Protein AF-A0A1X2IIE6-F1 (afdb_monomer_lite)

Radius of gyration: 23.6 Å; chains: 1; bounding box: 50×61×66 Å

InterPro domains:
  IPR003864 CSC1/OSCA1-like, 7TM region [PF02714] (51-325)
  IPR045122 Calcium permeable stress-gated cation channel 1-like [PTHR13018] (1-346)

Organism: NCBI:txid90262

Sequence (347 aa):
RSAHSAQICAQAVTCWKPGVFDTTLAPEPRDIMWSTLLRLGRKDKLVGQFRQWIVFCAVWCLTIFWLFPISFILGLTSIQSLSQHFGFLSYFLNTSLIVRSFIQNILPTLLVTLFMSLLPWILLEISKQQDFISYSELEDCVLGRYYHFAIFNVLIVFLLGTSFLSSMLDVLYEPAKIIQLLANSLPQGANFFLNYILFNSATHGMELIQLGSQLFGHLIFTLPIFSKTPRMLARYTAPWSFPYYYYYPNHILILVITVTYSVIQPLILIFALFYFSVALVVYRHQYAFCYIRKFESGGSRHYRRMARYTSDGLLIFQLTMVGLLYLKGVLSAATAILPLIVFTIWM

pLDDT: mean 85.65, std 8.5, range [55.5, 96.12]

Foldseek 3Di:
DDPVVLVCQQPDDPDPDPPDSNHHDDFDPLFFPVCLVPDPCPSVPVVLVVLVVVLVVVLVVVLVVLLVVLLVLLVQLPLVVVCVVDVVSVVQCPPDPVSVCCSNAVVSLVSVVVVLLCVLVVLLVSLVSHRDGGPVVSLLVSLVSSLVSCCVRVPVSSLCHNVPVVVVVVCVVPVVCSLQSSLVSLLVCLSNLLSNLLVLLVVLVVVLVPVPQLVVQLVVCCPCVNCVDVVSNVVSNDFAADRCSRVVSVLLSLLLSCLLCCVVPVVSVVSNVSSVVSVVVSVVVCVVPGHDDSGDPPCPSVVVVSLVSNLVSVLNNLSNVLNNCVVVVNNVVSVVSVVVNVVSVVD

Structure (mmCIF, N/CA/C/O backbone):
data_AF-A0A1X2IIE6-F1
#
_entry.id   AF-A0A1X2IIE6-F1
#
loop_
_atom_site.group_PDB
_atom_site.id
_atom_site.type_symbol
_atom_site.label_atom_id
_atom_site.label_alt_id
_atom_site.label_comp_id
_atom_site.label_asym_id
_atom_site.label_entity_id
_atom_site.label_seq_id
_atom_site.pdbx_PDB_ins_code
_atom_site.Cartn_x
_atom_site.Cartn_y
_atom_site.Cartn_z
_atom_site.occupancy
_atom_site.B_iso_or_equiv
_atom_site.auth_seq_id
_atom_site.auth_comp_id
_atom_site.auth_asym_id
_atom_site.auth_atom_id
_atom_site.pdbx_PDB_model_num
ATOM 1 N N . ARG A 1 1 ? 8.757 -18.769 -32.203 1.00 88.31 1 ARG A N 1
ATOM 2 C CA . ARG A 1 1 ? 8.238 -17.830 -33.239 1.00 88.31 1 ARG A CA 1
ATOM 3 C C . ARG A 1 1 ? 6.788 -17.423 -32.960 1.00 88.31 1 ARG A C 1
ATOM 5 O O . ARG A 1 1 ? 6.449 -16.293 -33.264 1.00 88.31 1 ARG A O 1
ATOM 12 N N . SER A 1 2 ? 5.950 -18.286 -32.370 1.00 95.50 2 SER A N 1
ATOM 13 C CA . SER A 1 2 ? 4.595 -17.926 -31.918 1.00 95.50 2 SER A CA 1
ATOM 14 C C . SER A 1 2 ? 4.570 -17.532 -30.434 1.00 95.50 2 SER A C 1
ATOM 16 O O . SER A 1 2 ? 5.395 -18.020 -29.657 1.00 95.50 2 SER A O 1
ATOM 18 N N . ALA A 1 3 ? 3.596 -16.711 -30.025 1.00 92.88 3 ALA A N 1
ATOM 19 C CA . ALA A 1 3 ? 3.366 -16.375 -28.613 1.00 92.88 3 ALA A CA 1
ATOM 20 C C . ALA A 1 3 ? 3.135 -17.634 -27.756 1.00 92.88 3 ALA A C 1
ATOM 22 O O . ALA A 1 3 ? 3.692 -17.762 -26.672 1.00 92.88 3 ALA A O 1
ATOM 23 N N . HIS A 1 4 ? 2.421 -18.619 -28.306 1.00 95.62 4 HIS A N 1
ATOM 24 C CA . HIS A 1 4 ? 2.211 -19.923 -27.678 1.00 95.62 4 HIS A CA 1
ATOM 25 C C . HIS A 1 4 ? 3.530 -20.644 -27.350 1.00 95.62 4 HIS A C 1
ATOM 27 O O . HIS A 1 4 ? 3.728 -21.098 -26.228 1.00 95.62 4 HIS A O 1
ATOM 33 N N . SER A 1 5 ? 4.476 -20.694 -28.301 1.00 95.44 5 SER A N 1
ATOM 34 C CA . SER A 1 5 ? 5.788 -21.317 -28.058 1.00 95.44 5 SER A CA 1
ATOM 35 C C . SER A 1 5 ? 6.590 -20.606 -26.963 1.00 95.44 5 SER A C 1
ATOM 37 O O . SER A 1 5 ? 7.273 -21.262 -26.181 1.00 95.44 5 SER A O 1
ATOM 39 N N . ALA A 1 6 ? 6.485 -19.275 -26.881 1.00 93.50 6 ALA A N 1
ATOM 40 C CA . ALA A 1 6 ? 7.146 -18.494 -25.840 1.00 93.50 6 ALA A CA 1
ATOM 41 C C . ALA A 1 6 ? 6.519 -18.745 -24.459 1.00 93.50 6 ALA A C 1
ATOM 43 O O . ALA A 1 6 ? 7.251 -18.909 -23.488 1.00 93.50 6 ALA A O 1
ATOM 44 N N . GLN A 1 7 ? 5.189 -18.850 -24.388 1.00 93.69 7 GLN A N 1
ATOM 45 C CA . GLN A 1 7 ? 4.475 -19.158 -23.150 1.00 93.69 7 GLN A CA 1
ATOM 46 C C . GLN A 1 7 ? 4.854 -20.539 -22.603 1.00 93.69 7 GLN A C 1
ATOM 48 O O . GLN A 1 7 ? 5.143 -20.659 -21.416 1.00 93.69 7 GLN A O 1
ATOM 53 N N . ILE A 1 8 ? 4.914 -21.561 -23.467 1.00 93.94 8 ILE A N 1
ATOM 54 C CA . ILE A 1 8 ? 5.364 -22.907 -23.077 1.00 93.94 8 ILE A CA 1
ATOM 55 C C . ILE A 1 8 ? 6.800 -22.853 -22.558 1.00 93.94 8 ILE A C 1
ATOM 57 O O . ILE A 1 8 ? 7.087 -23.391 -21.495 1.00 93.94 8 ILE A O 1
ATOM 61 N N . CYS A 1 9 ? 7.692 -22.173 -23.282 1.00 92.50 9 CYS A N 1
ATOM 62 C CA . CYS A 1 9 ? 9.092 -22.041 -22.885 1.00 92.50 9 CYS A CA 1
ATOM 63 C C . CYS A 1 9 ? 9.237 -21.386 -21.502 1.00 92.50 9 CYS A C 1
ATOM 65 O O . CYS A 1 9 ? 10.001 -21.868 -20.678 1.00 92.50 9 CYS A O 1
ATOM 67 N N . ALA A 1 10 ? 8.466 -20.334 -21.215 1.00 91.88 10 ALA A N 1
ATOM 68 C CA . ALA A 1 10 ? 8.531 -19.627 -19.938 1.00 91.88 10 ALA A CA 1
ATOM 69 C C . ALA A 1 10 ? 7.944 -20.408 -18.747 1.00 91.88 10 ALA A C 1
ATOM 71 O O . ALA A 1 10 ? 8.202 -20.041 -17.606 1.00 91.88 10 ALA A O 1
ATOM 72 N N . GLN A 1 11 ? 7.129 -21.439 -18.987 1.00 91.44 11 GLN A N 1
ATOM 73 C CA . GLN A 1 11 ? 6.492 -22.237 -17.931 1.00 91.44 11 GLN A CA 1
ATOM 74 C C . GLN A 1 11 ? 7.132 -23.619 -17.749 1.00 91.44 11 GLN A C 1
ATOM 76 O O . GLN A 1 11 ? 6.955 -24.244 -16.704 1.00 91.44 11 GLN A O 1
ATOM 81 N N . ALA A 1 12 ? 7.853 -24.113 -18.756 1.00 90.81 12 ALA A N 1
ATOM 82 C CA . ALA A 1 12 ? 8.485 -25.422 -18.723 1.00 90.81 12 ALA A CA 1
ATOM 83 C C . ALA A 1 12 ? 9.820 -25.392 -17.967 1.00 90.81 12 ALA A C 1
ATOM 85 O O . ALA A 1 12 ? 10.626 -24.475 -18.115 1.00 90.81 12 ALA A O 1
ATOM 86 N N . VAL A 1 13 ? 10.093 -26.453 -17.206 1.00 89.56 13 VAL A N 1
ATOM 87 C CA . VAL A 1 13 ? 11.422 -26.684 -16.632 1.00 89.56 13 VAL A CA 1
ATOM 88 C C . VAL A 1 13 ? 12.357 -27.127 -17.756 1.00 89.56 13 VAL A C 1
ATOM 90 O O . VAL A 1 13 ? 12.174 -28.190 -18.345 1.00 89.56 13 VAL A O 1
ATOM 93 N N . THR A 1 14 ? 13.352 -26.302 -18.069 1.00 88.75 14 THR A N 1
ATOM 94 C CA . THR A 1 14 ? 14.258 -26.510 -19.211 1.00 88.75 14 THR A CA 1
ATOM 95 C C . THR A 1 14 ? 15.433 -27.441 -18.897 1.00 88.75 14 THR A C 1
ATOM 97 O O . THR A 1 14 ? 15.983 -28.066 -19.802 1.00 88.75 14 THR A O 1
ATOM 100 N N . CYS A 1 15 ? 15.837 -27.546 -17.627 1.00 90.19 15 CYS A N 1
ATOM 101 C CA . CYS A 1 15 ? 17.006 -28.308 -17.192 1.00 90.19 15 CYS A CA 1
ATOM 102 C C . CYS A 1 15 ? 16.705 -29.122 -15.928 1.00 90.19 15 CYS A C 1
ATOM 104 O O . CYS A 1 15 ? 15.981 -28.670 -15.045 1.00 90.19 15 CYS A O 1
ATOM 106 N N . TRP A 1 16 ? 17.328 -30.298 -15.803 1.00 88.62 16 TRP A N 1
ATOM 107 C CA . TRP A 1 16 ? 17.225 -31.144 -14.608 1.00 88.62 16 TRP A CA 1
ATOM 108 C C . TRP A 1 16 ? 17.813 -30.482 -13.350 1.00 88.62 16 TRP A C 1
ATOM 110 O O . TRP A 1 16 ? 17.409 -30.806 -12.235 1.00 88.62 16 TRP A O 1
ATOM 120 N N . LYS A 1 17 ? 18.776 -29.560 -13.510 1.00 87.75 17 LYS A N 1
ATOM 121 C CA . LYS A 1 17 ? 19.442 -28.874 -12.397 1.00 87.75 17 LYS A CA 1
ATOM 122 C C . LYS A 1 17 ? 18.721 -27.559 -12.061 1.00 87.75 17 LYS A C 1
ATOM 124 O O . LYS A 1 17 ? 18.684 -26.662 -12.906 1.00 87.75 17 LYS A O 1
ATOM 129 N N . PRO A 1 18 ? 18.222 -27.379 -10.822 1.00 81.88 18 PRO A N 1
ATOM 130 C CA . PRO A 1 18 ? 17.433 -26.206 -10.461 1.00 81.88 18 PRO A CA 1
ATOM 131 C C . PRO A 1 18 ? 18.236 -24.899 -10.528 1.00 81.88 18 PRO A C 1
ATOM 133 O O . PRO A 1 18 ? 19.369 -24.775 -10.046 1.00 81.88 18 PRO A O 1
ATOM 136 N N . GLY A 1 19 ? 17.608 -23.889 -11.132 1.00 77.56 19 GLY A N 1
ATOM 137 C CA . GLY A 1 19 ? 18.149 -22.548 -11.330 1.00 77.56 19 GLY A CA 1
ATOM 138 C C . GLY A 1 19 ? 19.344 -22.479 -12.288 1.00 77.56 19 GLY A C 1
ATOM 139 O O . GLY A 1 19 ? 20.176 -21.582 -12.149 1.00 77.56 19 GLY A O 1
ATOM 140 N N . VAL A 1 20 ? 19.462 -23.439 -13.203 1.00 82.62 20 VAL A N 1
ATOM 141 C CA . VAL A 1 20 ? 20.254 -23.324 -14.431 1.00 82.62 20 VAL A CA 1
ATOM 142 C C . VAL A 1 20 ? 19.252 -23.220 -15.581 1.00 82.62 20 VAL A C 1
ATOM 144 O O . VAL A 1 20 ? 18.307 -23.998 -15.614 1.00 82.62 20 VAL A O 1
ATOM 147 N N . PHE A 1 21 ? 19.434 -22.252 -16.486 1.00 85.12 21 PHE A N 1
ATOM 148 C CA . PHE A 1 21 ? 18.463 -21.926 -17.548 1.00 85.12 21 PHE A CA 1
ATOM 149 C C . PHE A 1 21 ? 17.043 -21.637 -17.037 1.00 85.12 21 PHE A C 1
ATOM 151 O O . PHE A 1 21 ? 16.058 -22.057 -17.638 1.00 85.12 21 PHE A O 1
ATOM 158 N N . ASP A 1 22 ? 16.944 -20.891 -15.937 1.00 85.25 22 ASP A N 1
ATOM 159 C CA . ASP A 1 22 ? 15.654 -20.447 -15.415 1.00 85.25 22 ASP A CA 1
ATOM 160 C C . ASP A 1 22 ? 15.015 -19.437 -16.380 1.00 85.25 22 ASP A C 1
ATOM 162 O O . ASP A 1 22 ? 15.609 -18.401 -16.704 1.00 85.25 22 ASP A O 1
ATOM 166 N N . THR A 1 23 ? 13.838 -19.779 -16.891 1.00 89.19 23 THR A N 1
ATOM 167 C CA . THR A 1 23 ? 13.125 -19.023 -17.920 1.00 89.19 23 THR A CA 1
ATOM 168 C C . THR A 1 23 ? 11.889 -18.385 -17.320 1.00 89.19 23 THR A C 1
ATOM 170 O O . THR A 1 23 ? 11.047 -19.057 -16.737 1.00 89.19 23 THR A O 1
ATOM 173 N N . THR A 1 24 ? 11.753 -17.078 -17.504 1.00 88.12 24 THR A N 1
ATOM 174 C CA . THR A 1 24 ? 10.578 -16.306 -17.094 1.00 88.12 24 THR A CA 1
ATOM 175 C C . THR A 1 24 ? 10.050 -15.508 -18.279 1.00 88.12 24 THR A C 1
ATOM 177 O O . THR A 1 24 ? 10.748 -15.314 -19.280 1.00 88.12 24 THR A O 1
ATOM 180 N N . LEU A 1 25 ? 8.795 -15.062 -18.194 1.00 89.88 25 LEU A N 1
ATOM 181 C CA . LEU A 1 25 ? 8.233 -14.175 -19.208 1.00 89.88 25 LEU A CA 1
ATOM 182 C C . LEU A 1 25 ? 8.998 -12.852 -19.207 1.00 89.88 25 LEU A C 1
ATOM 184 O O . LEU A 1 25 ? 9.101 -12.185 -18.179 1.00 89.88 25 LEU A O 1
ATOM 188 N N . ALA A 1 26 ? 9.530 -12.482 -20.370 1.00 90.12 26 ALA A N 1
ATOM 189 C CA . ALA A 1 26 ? 10.236 -11.222 -20.520 1.00 90.12 26 ALA A CA 1
ATOM 190 C C . ALA A 1 26 ? 9.251 -10.047 -20.360 1.00 90.12 26 ALA A C 1
ATOM 192 O O . ALA A 1 26 ? 8.194 -10.057 -21.001 1.00 90.12 26 ALA A O 1
ATOM 193 N N . PRO A 1 27 ? 9.580 -9.037 -19.537 1.00 90.94 27 PRO A N 1
ATOM 194 C CA . PRO A 1 27 ? 8.758 -7.843 -19.400 1.00 90.94 27 PRO A CA 1
ATOM 195 C C . PRO A 1 27 ? 8.845 -6.965 -20.658 1.00 90.94 27 PRO A C 1
ATOM 197 O O . PRO A 1 27 ? 9.715 -7.147 -21.516 1.00 90.94 27 PRO A O 1
ATOM 200 N N . GLU A 1 28 ? 7.947 -5.983 -20.762 1.00 90.88 28 GLU A N 1
ATOM 201 C CA . GLU A 1 28 ? 7.971 -4.996 -21.844 1.00 90.88 28 GLU A CA 1
ATOM 202 C C . GLU A 1 28 ? 9.337 -4.275 -21.894 1.00 90.88 28 GLU A C 1
ATOM 204 O O . GLU A 1 28 ? 9.884 -3.937 -20.843 1.00 90.88 28 GLU A O 1
ATOM 209 N N . PRO A 1 29 ? 9.888 -3.943 -23.080 1.00 91.81 29 PRO A N 1
ATOM 210 C CA . PRO A 1 29 ? 11.187 -3.272 -23.190 1.00 91.81 29 PRO A CA 1
ATOM 211 C C . PRO A 1 29 ? 11.344 -1.983 -22.365 1.00 91.81 29 PRO A C 1
ATOM 213 O O . PRO A 1 29 ? 12.451 -1.665 -21.934 1.00 91.81 29 PRO A O 1
ATOM 216 N N . ARG A 1 30 ? 10.248 -1.243 -22.139 1.00 91.81 30 ARG A N 1
ATOM 217 C CA . ARG A 1 30 ? 10.215 -0.015 -21.318 1.00 91.81 30 ARG A CA 1
ATOM 218 C C . ARG A 1 30 ? 10.263 -0.295 -19.815 1.00 91.81 30 ARG A C 1
ATOM 220 O O . ARG A 1 30 ? 10.692 0.561 -19.047 1.00 91.81 30 ARG A O 1
ATOM 227 N N . ASP A 1 31 ? 9.823 -1.481 -19.413 1.00 92.62 31 ASP A N 1
ATOM 228 C CA . ASP A 1 31 ? 9.760 -1.929 -18.025 1.00 92.62 31 ASP A CA 1
ATOM 229 C C . ASP A 1 31 ? 11.091 -2.543 -17.557 1.00 92.62 31 ASP A C 1
ATOM 231 O O . ASP A 1 31 ? 11.341 -2.654 -16.360 1.00 92.62 31 ASP A O 1
ATOM 235 N N . ILE A 1 32 ? 11.986 -2.909 -18.481 1.00 93.00 32 ILE A N 1
ATOM 236 C CA . ILE A 1 32 ? 13.294 -3.489 -18.153 1.00 93.00 32 ILE A CA 1
ATOM 237 C C . ILE A 1 32 ? 14.182 -2.465 -17.435 1.00 93.00 32 ILE A C 1
ATOM 239 O O . ILE A 1 32 ? 14.506 -1.397 -17.959 1.00 93.00 32 ILE A O 1
ATOM 243 N N . MET A 1 33 ? 14.679 -2.845 -16.258 1.00 91.69 33 MET A N 1
ATOM 244 C CA . MET A 1 33 ? 15.665 -2.072 -15.512 1.00 91.69 33 MET A CA 1
ATOM 245 C C . MET A 1 33 ? 17.089 -2.488 -15.913 1.00 91.69 33 MET A C 1
ATOM 247 O O . MET A 1 33 ? 17.748 -3.302 -15.261 1.00 91.69 33 MET A O 1
ATOM 251 N N . TRP A 1 34 ? 17.587 -1.891 -16.999 1.00 89.81 34 TRP A N 1
ATOM 252 C CA . TRP A 1 34 ? 18.882 -2.231 -17.607 1.00 89.81 34 TRP A CA 1
ATOM 253 C C . TRP A 1 34 ? 20.081 -2.117 -16.658 1.00 89.81 34 TRP A C 1
ATOM 255 O O . TRP A 1 34 ? 20.968 -2.968 -16.688 1.00 89.81 34 TRP A O 1
ATOM 265 N N . SER A 1 35 ? 20.092 -1.113 -15.776 1.00 86.69 35 SER A N 1
ATOM 266 C CA . SER A 1 35 ? 21.167 -0.900 -14.793 1.00 86.69 35 SER A CA 1
ATOM 267 C C . SER A 1 35 ? 21.343 -2.079 -13.835 1.00 86.69 35 SER A C 1
ATOM 269 O O . SER A 1 35 ? 22.453 -2.376 -13.402 1.00 86.69 35 SER A O 1
ATOM 271 N N . THR A 1 36 ? 20.247 -2.759 -13.510 1.00 85.50 36 THR A N 1
ATOM 272 C CA . THR A 1 36 ? 20.234 -3.901 -12.595 1.00 85.50 36 THR A CA 1
ATOM 273 C C . THR A 1 36 ? 20.383 -5.218 -13.347 1.00 85.50 36 THR A C 1
ATOM 275 O O . THR A 1 36 ? 20.940 -6.178 -12.817 1.00 85.50 36 THR A O 1
ATOM 278 N N . LEU A 1 37 ? 19.933 -5.282 -14.603 1.00 84.88 37 LEU A N 1
ATOM 279 C CA . LEU A 1 37 ? 20.129 -6.448 -15.463 1.00 84.88 37 LEU A CA 1
ATOM 280 C C . LEU A 1 37 ? 21.609 -6.663 -15.813 1.00 84.88 37 LEU A C 1
ATOM 282 O O . LEU A 1 37 ? 22.095 -7.790 -15.759 1.00 84.88 37 LEU A O 1
ATOM 286 N N . LEU A 1 38 ? 22.324 -5.579 -16.121 1.00 84.50 38 LEU A N 1
ATOM 287 C CA . LEU A 1 38 ? 23.741 -5.592 -16.503 1.00 84.50 38 LEU A CA 1
ATOM 288 C C . LEU A 1 38 ? 24.699 -5.565 -15.300 1.00 84.50 38 LEU A C 1
ATOM 290 O O . LEU A 1 38 ? 25.916 -5.523 -15.476 1.00 84.50 38 LEU A O 1
ATOM 294 N N . ARG A 1 39 ? 24.168 -5.574 -14.073 1.00 81.38 39 ARG A N 1
ATOM 295 C CA . ARG A 1 39 ? 24.967 -5.480 -12.851 1.00 81.38 39 ARG A CA 1
ATOM 296 C C . ARG A 1 39 ? 25.891 -6.696 -12.706 1.00 81.38 39 ARG A C 1
ATOM 298 O O . ARG A 1 39 ? 25.455 -7.849 -12.774 1.00 81.38 39 ARG A O 1
ATOM 305 N N . LEU A 1 40 ? 27.170 -6.423 -12.450 1.00 65.94 40 LEU A N 1
ATOM 306 C CA . LEU A 1 40 ? 28.185 -7.435 -12.149 1.00 65.94 40 LEU A CA 1
ATOM 307 C C . LEU A 1 40 ? 27.771 -8.269 -10.921 1.00 65.94 40 LEU A C 1
ATOM 309 O O . LEU A 1 40 ? 27.259 -7.741 -9.931 1.00 65.94 40 LEU A O 1
ATOM 313 N N . GLY A 1 41 ? 27.954 -9.588 -11.000 1.00 65.62 41 GLY A N 1
ATOM 314 C CA . GLY A 1 41 ? 27.583 -10.517 -9.928 1.00 65.62 41 GLY A CA 1
ATOM 315 C C . GLY A 1 41 ? 26.078 -10.777 -9.779 1.00 65.62 41 GLY A C 1
ATOM 316 O O . GLY A 1 41 ? 25.660 -11.329 -8.768 1.00 65.62 41 GLY A O 1
ATOM 317 N N . ARG A 1 42 ? 25.227 -10.389 -10.746 1.00 69.69 42 ARG A N 1
ATOM 318 C CA . ARG A 1 42 ? 23.806 -10.809 -10.783 1.00 69.69 42 ARG A CA 1
ATOM 319 C C . ARG A 1 42 ? 23.660 -12.320 -11.000 1.00 69.69 42 ARG A C 1
ATOM 321 O O . ARG A 1 42 ? 22.763 -12.944 -10.444 1.00 69.69 42 ARG A O 1
ATOM 328 N N . LYS A 1 43 ? 24.531 -12.898 -11.834 1.00 67.44 43 LYS A N 1
ATOM 329 C CA . LYS A 1 43 ? 24.547 -14.342 -12.130 1.00 67.44 43 LYS A CA 1
ATOM 330 C C . LYS A 1 43 ? 24.995 -15.173 -10.922 1.00 67.44 43 LYS A C 1
ATOM 332 O O . LYS A 1 43 ? 24.629 -16.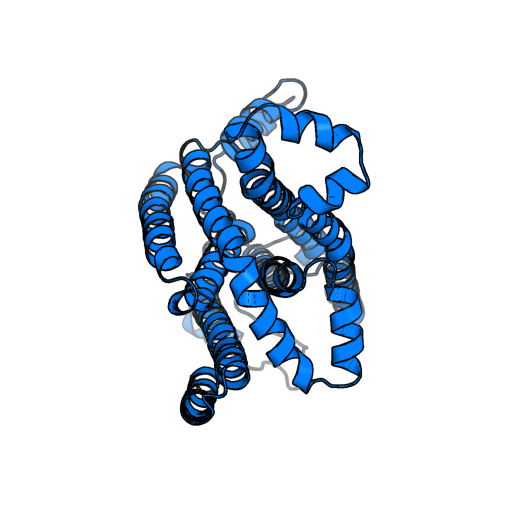343 -10.818 1.00 67.44 43 LYS A O 1
ATOM 337 N N . ASP A 1 44 ? 25.723 -14.554 -9.996 1.00 77.31 44 ASP A N 1
ATOM 338 C CA . ASP A 1 44 ? 26.192 -15.192 -8.774 1.00 77.31 44 ASP A CA 1
ATOM 339 C C . ASP A 1 44 ? 25.062 -15.212 -7.746 1.00 77.31 44 ASP A C 1
ATOM 341 O O . ASP A 1 44 ? 24.787 -14.227 -7.056 1.00 77.31 44 ASP A O 1
ATOM 345 N N . LYS A 1 45 ? 24.397 -16.366 -7.635 1.00 74.94 45 LYS A N 1
ATOM 346 C CA . LYS A 1 45 ? 23.246 -16.553 -6.737 1.00 74.94 45 LYS A CA 1
ATOM 347 C C . LYS A 1 45 ? 23.547 -16.149 -5.294 1.00 74.94 45 LYS A C 1
ATOM 349 O O . LYS A 1 45 ? 22.694 -15.539 -4.662 1.00 74.94 45 LYS A O 1
ATOM 354 N N . LEU A 1 46 ? 24.751 -16.444 -4.797 1.00 81.19 46 LEU A N 1
ATOM 355 C CA . LEU A 1 46 ? 25.163 -16.114 -3.428 1.00 81.19 46 LEU A CA 1
ATOM 356 C C . LEU A 1 46 ? 25.189 -14.600 -3.188 1.00 81.19 46 LEU A C 1
ATOM 358 O O . LEU A 1 46 ? 24.654 -14.126 -2.190 1.00 81.19 46 LEU A O 1
ATOM 362 N N . VAL A 1 47 ? 25.748 -13.830 -4.126 1.00 84.00 47 VAL A N 1
ATOM 363 C CA . VAL A 1 47 ? 25.826 -12.367 -4.011 1.00 84.00 47 VAL A CA 1
ATOM 364 C C . VAL A 1 47 ? 24.429 -11.750 -4.114 1.00 84.00 47 VAL A C 1
ATOM 366 O O . VAL A 1 47 ? 24.084 -10.867 -3.328 1.00 84.00 47 VAL A O 1
ATOM 369 N N . GLY A 1 48 ? 23.595 -12.245 -5.034 1.00 83.12 48 GLY A N 1
ATOM 370 C CA . GLY A 1 48 ? 22.203 -11.807 -5.163 1.00 83.12 48 GLY A CA 1
ATOM 371 C C . GLY A 1 48 ? 21.366 -12.094 -3.910 1.00 83.12 48 GLY A C 1
ATOM 372 O O . GLY A 1 48 ? 20.679 -11.203 -3.411 1.00 83.12 48 GLY A O 1
ATOM 373 N N . GLN A 1 49 ? 21.468 -13.305 -3.353 1.00 85.25 49 GLN A N 1
ATOM 374 C CA . GLN A 1 49 ? 20.789 -13.683 -2.108 1.00 85.25 49 GLN A CA 1
ATOM 375 C C . GLN A 1 49 ? 21.269 -12.844 -0.923 1.00 85.25 49 GLN A C 1
ATOM 377 O O . GLN A 1 49 ? 20.449 -12.373 -0.138 1.00 85.25 49 GLN A O 1
ATOM 382 N N . PHE A 1 50 ? 22.574 -12.592 -0.821 1.00 89.69 50 PHE A N 1
ATOM 383 C CA . PHE A 1 50 ? 23.134 -11.741 0.224 1.00 89.69 50 PHE A CA 1
ATOM 384 C C . PHE A 1 50 ? 22.608 -10.299 0.136 1.00 89.69 50 PHE A C 1
ATOM 386 O O . PHE A 1 50 ? 22.185 -9.736 1.144 1.00 89.69 50 PHE A O 1
ATOM 393 N N . ARG A 1 51 ? 22.522 -9.718 -1.071 1.00 88.31 51 ARG A N 1
ATOM 394 C CA . ARG A 1 51 ? 21.899 -8.396 -1.287 1.00 88.31 51 ARG A CA 1
ATOM 395 C C . ARG A 1 51 ? 20.427 -8.376 -0.877 1.00 88.31 51 ARG A C 1
ATOM 397 O O . ARG A 1 51 ? 19.977 -7.421 -0.243 1.00 88.31 51 ARG A O 1
ATOM 404 N N . GLN A 1 52 ? 19.670 -9.420 -1.218 1.00 88.50 52 GLN A N 1
ATOM 405 C CA . GLN A 1 52 ? 18.270 -9.539 -0.806 1.00 88.50 52 GLN A CA 1
ATOM 406 C C . GLN A 1 52 ? 18.132 -9.601 0.717 1.00 88.50 52 GLN A C 1
ATOM 408 O O . GLN A 1 52 ? 17.282 -8.898 1.262 1.00 88.50 52 GLN A O 1
ATOM 413 N N . TRP A 1 53 ? 18.997 -10.368 1.385 1.00 92.25 53 TRP A N 1
ATOM 414 C CA . TRP A 1 53 ? 19.063 -10.467 2.842 1.00 92.25 53 TRP A CA 1
ATOM 415 C C . TRP A 1 53 ? 19.410 -9.139 3.511 1.00 92.25 53 TRP A C 1
ATOM 417 O O . TRP A 1 53 ? 18.712 -8.739 4.436 1.00 92.25 53 TRP A O 1
ATOM 427 N N . ILE A 1 54 ? 20.416 -8.411 3.017 1.00 94.62 54 ILE A N 1
ATOM 428 C CA . ILE A 1 54 ? 20.763 -7.082 3.546 1.00 94.62 54 ILE A CA 1
ATOM 429 C C . ILE A 1 54 ? 19.561 -6.144 3.471 1.00 94.62 54 ILE A C 1
ATOM 431 O O . ILE A 1 54 ? 19.236 -5.480 4.451 1.00 94.62 54 ILE A O 1
ATOM 435 N N . VAL A 1 55 ? 18.883 -6.096 2.323 1.00 93.62 55 VAL A N 1
ATOM 436 C CA . VAL A 1 55 ? 17.714 -5.228 2.156 1.00 93.62 55 VAL A CA 1
ATOM 437 C C . VAL A 1 55 ? 16.554 -5.682 3.038 1.00 93.62 55 VAL A C 1
ATOM 439 O O . VAL A 1 55 ? 15.867 -4.841 3.608 1.00 93.62 55 VAL A O 1
ATOM 442 N N . PHE A 1 56 ? 16.346 -6.988 3.201 1.00 92.19 56 PHE A N 1
ATOM 443 C CA . PHE A 1 56 ? 15.354 -7.511 4.136 1.00 92.19 56 PHE A CA 1
ATOM 444 C C . PHE A 1 56 ? 15.649 -7.058 5.571 1.00 92.19 56 PHE A C 1
ATOM 446 O O . PHE A 1 56 ? 14.774 -6.471 6.205 1.00 92.19 56 PHE A O 1
ATOM 453 N N . CYS A 1 57 ? 16.886 -7.227 6.047 1.00 94.50 57 CYS A N 1
ATOM 454 C CA . CYS A 1 57 ? 17.317 -6.731 7.352 1.00 94.50 57 CYS A CA 1
ATOM 455 C C . CYS A 1 57 ? 17.147 -5.211 7.464 1.00 94.50 57 CYS A C 1
ATOM 457 O O . CYS A 1 57 ? 16.631 -4.735 8.466 1.00 94.50 57 CYS A O 1
ATOM 459 N N . ALA A 1 58 ? 17.503 -4.443 6.430 1.00 95.06 58 ALA A N 1
ATOM 460 C CA . ALA A 1 58 ? 17.341 -2.990 6.423 1.00 95.06 58 ALA A CA 1
ATOM 461 C C . ALA A 1 58 ? 15.868 -2.565 6.532 1.00 95.06 58 ALA A C 1
ATOM 463 O O . ALA A 1 58 ? 15.560 -1.632 7.268 1.00 95.06 58 ALA A O 1
ATOM 464 N N . VAL A 1 59 ? 14.952 -3.259 5.848 1.00 93.12 59 VAL A N 1
ATOM 465 C CA . VAL A 1 59 ? 13.506 -3.003 5.948 1.00 93.12 59 VAL A CA 1
ATOM 466 C C . VAL A 1 59 ? 12.989 -3.328 7.352 1.00 93.12 59 VAL A C 1
ATOM 468 O O . VAL A 1 59 ? 12.204 -2.550 7.883 1.00 93.12 59 VAL A O 1
ATOM 471 N N . TRP A 1 60 ? 13.453 -4.409 7.984 1.00 91.44 60 TRP A N 1
ATOM 472 C CA . TRP A 1 60 ? 13.103 -4.727 9.377 1.00 91.44 60 TRP A CA 1
ATOM 473 C C . TRP A 1 60 ? 13.698 -3.749 10.393 1.00 91.44 60 TRP A C 1
ATOM 475 O O . TRP A 1 60 ? 13.031 -3.336 11.336 1.00 91.44 60 TRP A O 1
ATOM 485 N N . CYS A 1 61 ? 14.940 -3.316 10.198 1.00 93.31 61 CYS A N 1
ATOM 486 C CA . CYS A 1 61 ? 15.516 -2.255 11.017 1.00 93.31 61 CYS A CA 1
ATOM 487 C C . CYS A 1 61 ? 14.709 -0.962 10.864 1.00 93.31 61 CYS A C 1
ATOM 489 O O . CYS A 1 61 ? 14.437 -0.291 11.854 1.00 93.31 61 CYS A O 1
ATOM 491 N N . LEU A 1 62 ? 14.278 -0.638 9.640 1.00 93.31 62 LEU A N 1
ATOM 492 C CA . LEU A 1 62 ? 13.434 0.521 9.370 1.00 93.31 62 LEU A CA 1
ATOM 493 C C . LEU A 1 62 ? 12.066 0.397 10.051 1.00 93.31 62 LEU A C 1
ATOM 495 O O . LEU A 1 62 ? 11.615 1.380 10.627 1.00 93.31 62 LEU A O 1
ATOM 499 N N . THR A 1 63 ? 11.416 -0.774 10.026 1.00 88.69 63 THR A N 1
ATOM 500 C CA . THR A 1 63 ? 10.115 -0.975 10.695 1.00 88.69 63 THR A CA 1
ATOM 501 C C . THR A 1 63 ? 10.218 -0.763 12.198 1.00 88.69 63 THR A C 1
ATOM 503 O O . THR A 1 63 ? 9.369 -0.071 12.753 1.00 88.69 63 THR A O 1
ATOM 506 N N . ILE A 1 64 ? 11.267 -1.290 12.837 1.00 88.44 64 ILE A N 1
ATOM 507 C CA . ILE A 1 64 ? 11.525 -1.111 14.272 1.00 88.44 64 ILE A CA 1
ATOM 508 C C . ILE A 1 64 ? 11.884 0.346 14.577 1.00 88.44 64 ILE A C 1
ATOM 510 O O . ILE A 1 64 ? 11.352 0.933 15.514 1.00 88.44 64 ILE A O 1
ATOM 514 N N . PHE A 1 65 ? 12.752 0.961 13.774 1.00 89.88 65 PHE A N 1
ATOM 515 C CA . PHE A 1 65 ? 13.142 2.358 13.958 1.00 89.88 65 PHE A CA 1
ATOM 516 C C . PHE A 1 65 ? 11.943 3.309 13.851 1.00 89.88 65 PHE A C 1
ATOM 518 O O . PHE A 1 65 ? 11.871 4.303 14.568 1.00 89.88 65 PHE A O 1
ATOM 525 N N . TRP A 1 66 ? 10.966 2.992 13.003 1.00 88.56 66 TRP A N 1
ATOM 526 C CA . TRP A 1 66 ? 9.758 3.799 12.846 1.00 88.56 66 TRP A CA 1
ATOM 527 C C . TRP A 1 66 ? 8.803 3.746 14.047 1.00 88.56 66 TRP A C 1
ATOM 529 O O . TRP A 1 66 ? 7.930 4.608 14.161 1.00 88.56 66 TRP A O 1
ATOM 539 N N . LEU A 1 67 ? 8.989 2.798 14.973 1.00 84.75 67 LEU A N 1
ATOM 540 C CA . LEU A 1 67 ? 8.221 2.735 16.219 1.00 84.75 67 LEU A CA 1
ATOM 541 C C . LEU A 1 67 ? 8.458 3.970 17.087 1.00 84.75 67 LEU A C 1
ATOM 543 O O . LEU A 1 67 ? 7.512 4.496 17.669 1.00 84.75 67 LEU A O 1
ATOM 547 N N . PHE A 1 68 ? 9.699 4.457 17.158 1.00 84.00 68 PHE A N 1
ATOM 548 C CA . PHE A 1 68 ? 10.068 5.614 17.977 1.00 84.00 68 PHE A CA 1
ATOM 549 C C . PHE A 1 68 ? 9.310 6.896 17.585 1.00 84.00 68 PHE A C 1
ATOM 551 O O . PHE A 1 68 ? 8.635 7.464 18.448 1.00 84.00 68 PHE A O 1
ATOM 558 N N . PRO A 1 69 ? 9.341 7.359 16.317 1.00 84.00 69 PRO A N 1
ATOM 559 C CA . PRO A 1 69 ? 8.620 8.564 15.916 1.00 84.00 69 PRO A CA 1
ATOM 560 C C . PRO A 1 69 ? 7.099 8.400 16.008 1.00 84.00 69 PRO A C 1
ATOM 562 O O . PRO A 1 69 ? 6.420 9.337 16.417 1.00 84.00 69 PRO A O 1
ATOM 565 N N . ILE A 1 70 ? 6.548 7.219 15.699 1.00 82.00 70 ILE A N 1
ATOM 566 C CA . ILE A 1 70 ? 5.105 6.976 15.854 1.00 82.00 70 ILE A CA 1
ATOM 567 C C . ILE A 1 70 ? 4.698 7.047 17.324 1.00 82.00 70 ILE A C 1
ATOM 569 O O . ILE A 1 70 ? 3.718 7.711 17.647 1.00 82.00 70 ILE A O 1
ATOM 573 N N . SER A 1 71 ? 5.460 6.415 18.217 1.00 79.50 71 SER A N 1
ATOM 574 C CA . SER A 1 71 ? 5.201 6.440 19.662 1.00 79.50 71 SER A CA 1
ATOM 575 C C . SER A 1 71 ? 5.277 7.860 20.222 1.00 79.50 71 SER A C 1
ATOM 577 O O . SER A 1 71 ? 4.478 8.237 21.077 1.00 79.50 71 SER A O 1
ATOM 579 N N . PHE A 1 72 ? 6.190 8.680 19.697 1.00 78.81 72 PHE A N 1
ATOM 580 C CA . PHE A 1 72 ? 6.265 10.096 20.038 1.00 78.81 72 PHE A CA 1
ATOM 581 C C . PHE A 1 72 ? 5.009 10.863 19.593 1.00 78.81 72 PHE A C 1
ATOM 583 O O . PHE A 1 72 ? 4.415 11.586 20.393 1.00 78.81 72 PHE A O 1
ATOM 590 N N . ILE A 1 73 ? 4.550 10.665 18.350 1.00 78.25 73 ILE A N 1
ATOM 591 C CA . ILE A 1 73 ? 3.323 11.304 17.843 1.00 78.25 73 ILE A CA 1
ATOM 592 C C . ILE A 1 73 ? 2.079 10.801 18.595 1.00 78.25 73 ILE A C 1
ATOM 594 O O . ILE A 1 73 ? 1.155 11.570 18.854 1.00 78.25 73 ILE A O 1
ATOM 598 N N . LEU A 1 74 ? 2.066 9.537 19.015 1.00 73.00 74 LEU A N 1
ATOM 599 C CA . LEU A 1 74 ? 1.037 8.976 19.889 1.00 73.00 74 LEU A CA 1
ATOM 600 C C . LEU A 1 74 ? 1.014 9.664 21.252 1.00 73.00 74 LEU A C 1
ATOM 602 O O . LEU A 1 74 ? -0.061 10.021 21.722 1.00 73.00 74 LEU A O 1
ATOM 606 N N . GLY A 1 75 ? 2.172 9.948 21.850 1.00 71.88 75 GLY A N 1
ATOM 607 C CA . GLY A 1 75 ? 2.252 10.759 23.069 1.00 71.88 75 GLY A CA 1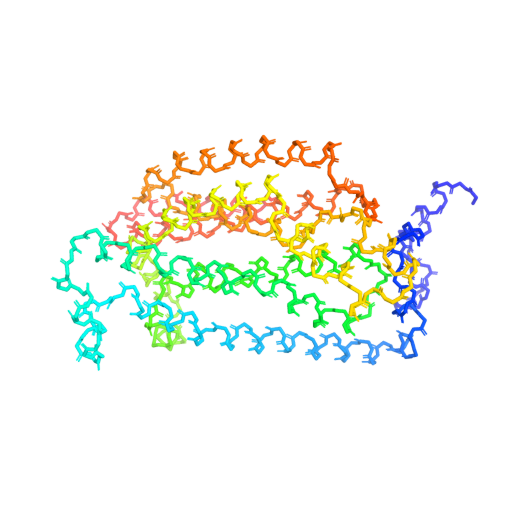
ATOM 608 C C . GLY A 1 75 ? 1.630 12.156 22.914 1.00 71.88 75 GLY A C 1
ATOM 609 O O . GLY A 1 75 ? 1.063 12.687 23.871 1.00 71.88 75 GLY A O 1
ATOM 610 N N . LEU A 1 76 ? 1.654 12.727 21.700 1.00 67.56 76 LEU A N 1
ATOM 611 C CA . LEU A 1 76 ? 0.981 13.996 21.392 1.00 67.56 76 LEU A CA 1
ATOM 612 C C . LEU A 1 76 ? -0.549 13.878 21.365 1.00 67.56 76 LEU A C 1
ATOM 614 O O . LEU A 1 76 ? -1.208 14.896 21.520 1.00 67.56 76 LEU A O 1
ATOM 618 N N . THR A 1 77 ? -1.143 12.690 21.198 1.00 64.00 77 THR A N 1
ATOM 619 C CA . THR A 1 77 ? -2.615 12.534 21.262 1.00 64.00 77 THR A CA 1
ATOM 620 C C . THR A 1 77 ? -3.152 12.765 22.679 1.00 64.00 77 THR A C 1
ATOM 622 O O . THR A 1 77 ? -4.238 13.320 22.863 1.00 64.00 77 THR A O 1
ATOM 625 N N . SER A 1 78 ? -2.358 12.441 23.704 1.00 62.72 78 SER A N 1
ATOM 626 C CA . SER A 1 78 ? -2.655 12.705 25.113 1.00 62.72 78 SER A CA 1
ATOM 627 C C . SER A 1 78 ? -2.078 14.049 25.570 1.00 62.72 78 SER A C 1
ATOM 629 O O . SER A 1 78 ? -1.328 14.116 26.543 1.00 62.72 78 SER A O 1
ATOM 631 N N . ILE A 1 79 ? -2.416 15.145 24.882 1.00 60.72 79 ILE A N 1
ATOM 632 C CA . ILE A 1 79 ? -1.935 16.508 25.203 1.00 60.72 79 ILE A CA 1
ATOM 633 C C . ILE A 1 79 ? -2.078 16.852 26.689 1.00 60.72 79 ILE A C 1
ATOM 635 O O . ILE A 1 79 ? -1.236 17.543 27.249 1.00 60.72 79 ILE A O 1
ATOM 639 N N . GLN A 1 80 ? -3.131 16.356 27.336 1.00 59.75 80 GLN A N 1
ATOM 640 C CA . GLN A 1 80 ? -3.416 16.614 28.746 1.00 59.75 80 GLN A CA 1
ATOM 641 C C . GLN A 1 80 ? -2.411 15.940 29.696 1.00 59.75 80 GLN A C 1
ATOM 643 O O . GLN A 1 80 ? -2.119 16.468 30.765 1.00 59.75 80 GLN A O 1
ATOM 648 N N . SER A 1 81 ? -1.842 14.806 29.285 1.00 56.22 81 SER A N 1
ATOM 649 C CA . SER A 1 81 ? -0.728 14.142 29.967 1.00 56.22 81 SER A CA 1
ATOM 650 C C . SER A 1 81 ? 0.601 14.822 29.628 1.00 56.22 81 SER A C 1
ATOM 652 O O . SER A 1 81 ? 1.475 14.957 30.479 1.00 56.22 81 SER A O 1
ATOM 654 N N . LEU A 1 82 ? 0.744 15.322 28.398 1.00 55.50 82 LEU A N 1
ATOM 655 C CA . LEU A 1 82 ? 1.966 15.979 27.940 1.00 55.50 82 LEU A CA 1
ATOM 656 C C . LEU A 1 82 ? 2.135 17.404 28.493 1.00 55.50 82 LEU A C 1
ATOM 658 O O . LEU A 1 82 ? 3.261 17.827 28.745 1.00 55.50 82 LEU A O 1
ATOM 662 N N . SER A 1 83 ? 1.040 18.126 28.757 1.00 58.69 83 SER A N 1
ATOM 663 C CA . SER A 1 83 ? 1.070 19.456 29.383 1.00 58.69 83 SER A CA 1
ATOM 664 C C . SER A 1 83 ? 1.613 19.432 30.810 1.00 58.69 83 SER A C 1
ATOM 666 O O . SER A 1 83 ? 2.045 20.466 31.308 1.00 58.69 83 SER A O 1
ATOM 668 N N . GLN A 1 84 ? 1.607 18.265 31.462 1.00 60.75 84 GLN A N 1
ATOM 669 C CA . GLN A 1 84 ? 2.234 18.069 32.770 1.00 60.75 84 GLN A CA 1
ATOM 670 C C . GLN A 1 84 ? 3.767 17.969 32.674 1.00 60.75 84 GLN A C 1
ATOM 672 O O . GLN A 1 84 ? 4.448 18.274 33.646 1.00 60.75 84 GLN A O 1
ATOM 677 N N . HIS A 1 85 ? 4.314 17.571 31.518 1.00 60.28 85 HIS A N 1
ATOM 678 C CA . HIS A 1 85 ? 5.760 17.440 31.283 1.00 60.28 85 HIS A CA 1
ATOM 679 C C . HIS A 1 85 ? 6.363 18.638 30.532 1.00 60.28 85 HIS A C 1
ATOM 681 O O . HIS A 1 85 ? 7.490 19.038 30.811 1.00 60.28 85 HIS A O 1
ATOM 687 N N . PHE A 1 86 ? 5.622 19.236 29.594 1.00 63.50 86 PHE A N 1
ATOM 688 C CA . PHE A 1 86 ? 6.077 20.371 28.791 1.00 63.50 86 PHE A CA 1
ATOM 689 C C . PHE A 1 86 ? 5.184 21.593 29.028 1.00 63.50 86 PHE A C 1
ATOM 691 O O . PHE A 1 86 ? 4.115 21.734 28.429 1.00 63.50 86 PHE A O 1
ATOM 698 N N . GLY A 1 87 ? 5.657 22.517 29.872 1.00 61.88 87 GLY A N 1
ATOM 699 C CA . GLY A 1 87 ? 4.913 23.718 30.274 1.00 61.88 87 GLY A CA 1
ATOM 700 C C . GLY A 1 87 ? 4.475 24.622 29.113 1.00 61.88 87 GLY A C 1
ATOM 701 O O . GLY A 1 87 ? 3.475 25.325 29.242 1.00 61.88 87 GLY A O 1
ATOM 702 N N . PHE A 1 88 ? 5.132 24.557 27.948 1.00 69.12 88 PHE A N 1
ATOM 703 C CA . PHE A 1 88 ? 4.745 25.361 26.782 1.00 69.12 88 PHE A CA 1
ATOM 704 C C . PHE A 1 88 ? 3.381 24.956 26.190 1.00 69.12 88 PHE A C 1
ATOM 706 O O . PHE A 1 88 ? 2.681 25.814 25.655 1.00 69.12 88 PHE A O 1
ATOM 713 N N . LEU A 1 89 ? 2.957 23.686 26.318 1.00 63.19 89 LEU A N 1
ATOM 714 C CA . LEU A 1 89 ? 1.644 23.239 25.817 1.00 63.19 89 LEU A CA 1
ATOM 715 C C . LEU A 1 89 ? 0.484 23.789 26.655 1.00 63.19 89 LEU A C 1
ATOM 717 O O . LEU A 1 89 ? -0.623 23.938 26.138 1.00 63.19 89 LEU A O 1
ATOM 721 N N . SER A 1 90 ? 0.726 24.115 27.929 1.00 64.44 90 SER A N 1
ATOM 722 C CA . SER A 1 90 ? -0.309 24.650 28.823 1.00 64.44 90 SER A CA 1
ATOM 723 C C . SER A 1 90 ? -0.848 26.007 28.348 1.00 64.44 90 SER A C 1
ATOM 725 O O . SER A 1 90 ? -2.041 26.275 28.472 1.00 64.44 90 SER A O 1
ATOM 727 N N . TYR A 1 91 ? 0.000 26.822 27.712 1.00 68.81 91 TYR A N 1
ATOM 728 C CA . TYR A 1 91 ? -0.384 28.120 27.155 1.00 68.81 91 TYR A CA 1
ATOM 729 C C . TYR A 1 91 ? -1.375 27.975 25.988 1.00 68.81 91 TYR A C 1
ATOM 731 O O . TYR A 1 91 ? -2.397 28.659 25.952 1.00 68.81 91 TYR A O 1
ATOM 739 N N . PHE A 1 92 ? -1.126 27.020 25.083 1.00 64.38 92 PHE A N 1
ATOM 740 C CA . PHE A 1 92 ? -1.990 26.748 23.926 1.00 64.38 92 PHE A CA 1
ATOM 741 C C . PHE A 1 92 ? -3.311 26.067 24.303 1.00 64.38 92 PHE A C 1
ATOM 743 O O . PHE A 1 92 ? -4.328 26.274 23.641 1.00 64.38 92 PHE A O 1
ATOM 750 N N . LEU A 1 93 ? -3.321 25.282 25.385 1.00 64.44 93 LEU A N 1
ATOM 751 C CA . LEU A 1 93 ? -4.535 24.658 25.916 1.00 64.44 93 LEU A CA 1
ATOM 752 C C . LEU A 1 93 ? -5.524 25.667 26.513 1.00 64.44 93 LEU A C 1
ATOM 754 O O . LEU A 1 93 ? -6.729 25.417 26.480 1.00 64.44 93 LEU A O 1
ATOM 758 N N . ASN A 1 94 ? -5.023 26.791 27.032 1.00 68.62 94 ASN A N 1
ATOM 759 C CA . ASN A 1 94 ? -5.821 27.795 27.737 1.00 68.62 94 ASN A CA 1
ATOM 760 C C . ASN A 1 94 ? -6.408 28.886 26.825 1.00 68.62 94 ASN A C 1
ATOM 762 O O . ASN A 1 94 ? -7.172 29.717 27.304 1.00 68.62 94 ASN A O 1
ATOM 766 N N . THR A 1 95 ? -6.072 28.917 25.529 1.00 70.31 95 THR A N 1
ATOM 767 C CA . THR A 1 95 ? -6.501 30.013 24.642 1.00 70.31 95 THR A CA 1
ATOM 768 C C . THR A 1 95 ? -7.945 29.863 24.140 1.00 70.31 95 THR A C 1
ATOM 770 O O . THR A 1 95 ? -8.752 30.764 24.340 1.00 70.31 95 THR A O 1
ATOM 773 N N . SER A 1 96 ? -8.304 28.759 23.463 1.00 77.25 96 SER A N 1
ATOM 774 C CA . SER A 1 96 ? -9.671 28.552 22.940 1.00 77.25 96 SER A CA 1
ATOM 775 C C . SER A 1 96 ? -10.026 27.076 22.708 1.00 77.25 96 SER A C 1
ATOM 777 O O . SER A 1 96 ? -9.161 26.255 22.391 1.00 77.25 96 SER A O 1
ATOM 779 N N . LEU A 1 97 ? -11.322 26.743 22.815 1.00 77.75 97 LEU A N 1
ATOM 780 C CA . LEU A 1 97 ? -11.854 25.386 22.605 1.00 77.75 97 LEU A CA 1
ATOM 781 C C . LEU A 1 97 ? -11.489 24.831 21.215 1.00 77.75 97 LEU A C 1
ATOM 783 O O . LEU A 1 97 ? -11.104 23.672 21.094 1.00 77.75 97 LEU A O 1
ATOM 787 N N . ILE A 1 98 ? -11.555 25.674 20.178 1.00 79.19 98 ILE A N 1
ATOM 788 C CA . ILE A 1 98 ? -11.287 25.293 18.783 1.00 79.19 98 ILE A CA 1
ATOM 789 C C . ILE A 1 98 ? -9.820 24.891 18.603 1.00 79.19 98 ILE A C 1
ATOM 791 O O . ILE A 1 98 ? -9.532 23.835 18.040 1.00 79.19 98 ILE A O 1
ATOM 795 N N . VAL A 1 99 ? -8.891 25.703 19.115 1.00 77.38 99 VAL A N 1
ATOM 796 C CA . VAL A 1 99 ? -7.450 25.427 19.021 1.00 77.38 99 VAL A CA 1
ATOM 797 C C . VAL A 1 99 ? -7.106 24.153 19.788 1.00 77.38 99 VAL A C 1
ATOM 799 O O . VAL A 1 99 ? -6.404 23.293 19.261 1.00 77.38 99 VAL A O 1
ATOM 802 N N . ARG A 1 100 ? -7.672 23.963 20.985 1.00 76.19 100 ARG A N 1
ATOM 803 C CA . ARG A 1 100 ? -7.491 22.727 21.756 1.00 76.19 100 ARG A CA 1
ATOM 804 C C . ARG A 1 100 ? -7.967 21.492 20.986 1.00 76.19 100 ARG A C 1
ATOM 806 O O . ARG A 1 100 ? -7.217 20.525 20.877 1.00 76.19 100 ARG A O 1
ATOM 813 N N . SER A 1 101 ? -9.176 21.522 20.424 1.00 76.88 101 SER A N 1
ATOM 814 C CA . SER A 1 101 ? -9.722 20.401 19.649 1.00 76.88 101 SER A CA 1
ATOM 815 C C . SER A 1 101 ? -8.917 20.112 18.381 1.00 76.88 101 SER A C 1
ATOM 817 O O . SER A 1 101 ? -8.744 18.942 18.035 1.00 76.88 101 SER A O 1
ATOM 819 N N . PHE A 1 102 ? -8.399 21.149 17.715 1.00 79.81 102 PHE A N 1
ATOM 820 C CA . PHE A 1 102 ? -7.539 21.008 16.541 1.00 79.81 102 PHE A CA 1
ATOM 821 C C . PHE A 1 102 ? -6.220 20.309 16.890 1.00 79.81 102 PHE A C 1
ATOM 823 O O . PHE A 1 102 ? -5.866 19.307 16.267 1.00 79.81 102 PHE A O 1
ATOM 830 N N . ILE A 1 103 ? -5.521 20.787 17.924 1.00 77.12 103 ILE A N 1
ATOM 831 C CA . ILE A 1 103 ? -4.237 20.211 18.339 1.00 77.12 103 ILE A CA 1
ATOM 832 C C . ILE A 1 103 ? -4.445 18.776 18.849 1.00 77.12 103 ILE A C 1
ATOM 834 O O . ILE A 1 103 ? -3.644 17.905 18.539 1.00 77.12 103 ILE A O 1
ATOM 838 N N . GLN A 1 104 ? -5.533 18.483 19.567 1.00 75.31 104 GLN A N 1
ATOM 839 C CA . GLN A 1 104 ? -5.747 17.152 20.149 1.00 75.31 104 GLN A CA 1
ATOM 840 C C . GLN A 1 104 ? -6.123 16.075 19.124 1.00 75.31 104 GLN A C 1
ATOM 842 O O . GLN A 1 104 ? -5.702 14.930 19.262 1.00 75.31 104 GLN A O 1
ATOM 847 N N . ASN A 1 105 ? -6.901 16.424 18.095 1.00 76.94 105 ASN A N 1
ATOM 848 C CA . ASN A 1 105 ? -7.489 15.433 17.188 1.00 76.94 105 ASN A CA 1
ATOM 849 C C . ASN A 1 105 ? -6.884 15.444 15.776 1.00 76.94 105 ASN A C 1
ATOM 851 O O . ASN A 1 105 ? -6.722 14.389 15.160 1.00 76.94 105 ASN A O 1
ATOM 855 N N . ILE A 1 106 ? -6.545 16.626 15.253 1.00 81.12 106 ILE A N 1
ATOM 856 C CA . ILE A 1 106 ? -6.115 16.800 13.856 1.00 81.12 106 ILE A CA 1
ATOM 857 C C . ILE A 1 106 ? -4.589 16.817 13.748 1.00 81.12 106 ILE A C 1
ATOM 859 O O . ILE A 1 106 ? -4.029 16.269 12.804 1.00 81.12 106 ILE A O 1
ATOM 863 N N . LEU A 1 107 ? -3.884 17.396 14.721 1.00 82.50 107 LEU A N 1
ATOM 864 C CA . LEU A 1 107 ? -2.423 17.460 14.654 1.00 82.50 107 LEU A CA 1
ATOM 865 C C . LEU A 1 107 ? -1.753 16.070 14.639 1.00 82.50 107 LEU A C 1
ATOM 867 O O . LEU A 1 107 ? -0.883 15.863 13.793 1.00 82.50 107 LEU A O 1
ATOM 871 N N . PRO A 1 108 ? -2.142 15.087 15.478 1.00 81.19 108 PRO A N 1
ATOM 872 C CA . PRO A 1 108 ? -1.506 13.773 15.454 1.00 81.19 108 PRO A CA 1
ATOM 873 C C . PRO A 1 108 ? -1.784 13.025 14.147 1.00 81.19 108 PRO A C 1
ATOM 875 O O . PRO A 1 108 ? -0.887 12.395 13.595 1.00 81.19 108 PRO A O 1
ATOM 878 N N . THR A 1 109 ? -3.003 13.131 13.608 1.00 83.69 109 THR A N 1
ATOM 879 C CA . THR A 1 109 ? -3.361 12.515 12.320 1.00 83.69 109 THR A CA 1
ATOM 880 C C . THR A 1 109 ? -2.584 13.147 11.165 1.00 83.69 109 THR A C 1
ATOM 882 O O . THR A 1 109 ? -2.053 12.424 10.320 1.00 83.69 109 THR A O 1
ATOM 885 N N . LEU A 1 110 ? -2.426 14.473 11.161 1.00 84.81 110 LEU A N 1
ATOM 886 C CA . LEU A 1 110 ? -1.602 15.195 10.190 1.00 84.81 110 LEU A CA 1
ATOM 887 C C . LEU A 1 110 ? -0.131 14.770 10.276 1.00 84.81 110 LEU A C 1
ATOM 889 O O . LEU A 1 110 ? 0.484 14.463 9.258 1.00 84.81 110 LEU A O 1
ATOM 893 N N . LEU A 1 111 ? 0.439 14.704 11.480 1.00 85.94 111 LEU A N 1
ATOM 894 C CA . LEU A 1 111 ? 1.836 14.306 11.661 1.00 85.94 111 LEU A CA 1
ATOM 895 C C . LEU A 1 111 ? 2.076 12.857 11.224 1.00 85.94 111 LEU A C 1
ATOM 897 O O . LEU A 1 111 ? 3.043 12.601 10.510 1.00 85.94 111 LEU A O 1
ATOM 901 N N . VAL A 1 112 ? 1.191 11.919 11.584 1.00 85.50 112 VAL A N 1
ATOM 902 C CA . VAL A 1 112 ? 1.308 10.518 11.145 1.00 85.50 112 VAL A CA 1
ATOM 903 C C . VAL A 1 112 ? 1.198 10.410 9.627 1.00 85.50 112 VAL A C 1
ATOM 905 O O . VAL A 1 112 ? 2.010 9.724 9.013 1.00 85.50 112 VAL A O 1
ATOM 908 N N . THR A 1 113 ? 0.226 11.079 9.003 1.00 85.62 113 THR A N 1
ATOM 909 C CA . THR A 1 113 ? 0.037 11.022 7.541 1.00 85.62 113 THR A CA 1
ATOM 910 C C . THR A 1 113 ? 1.207 11.641 6.784 1.00 85.62 113 THR A C 1
ATOM 912 O O . THR A 1 113 ? 1.694 11.041 5.826 1.00 85.62 113 THR A O 1
ATOM 915 N N . LEU A 1 114 ? 1.723 12.783 7.243 1.00 87.00 114 LEU A N 1
ATOM 916 C CA . LEU A 1 114 ? 2.903 13.420 6.660 1.00 87.00 114 LEU A CA 1
ATOM 917 C C . LEU A 1 114 ? 4.159 12.564 6.845 1.00 87.00 114 LEU A C 1
ATOM 919 O O . LEU A 1 114 ? 4.949 12.418 5.921 1.00 87.00 114 LEU A O 1
ATOM 923 N N . PHE A 1 115 ? 4.340 11.952 8.012 1.00 87.94 115 PHE A N 1
ATOM 924 C CA . PHE A 1 115 ? 5.488 11.085 8.251 1.00 87.94 115 PHE A CA 1
ATOM 925 C C . PHE A 1 115 ? 5.407 9.791 7.425 1.00 87.94 115 PHE A C 1
ATOM 927 O O . PHE A 1 115 ? 6.401 9.337 6.859 1.00 87.94 115 PHE A O 1
ATOM 934 N N . MET A 1 116 ? 4.205 9.229 7.278 1.00 88.06 116 MET A N 1
ATOM 935 C CA . MET A 1 116 ? 3.951 8.055 6.443 1.00 88.06 116 MET A CA 1
ATOM 936 C C . MET A 1 116 ? 4.079 8.332 4.948 1.00 88.06 116 MET A C 1
ATOM 938 O O . MET A 1 116 ? 4.368 7.397 4.203 1.00 88.06 116 MET A O 1
ATOM 942 N N . SER A 1 117 ? 3.906 9.576 4.493 1.00 87.56 117 SER A N 1
ATOM 943 C CA . SER A 1 117 ? 4.050 9.907 3.072 1.00 87.56 117 SER A CA 1
ATOM 944 C C . SER A 1 117 ? 5.508 9.863 2.593 1.00 87.56 117 SER A C 1
ATOM 946 O O . SER A 1 117 ? 5.764 9.588 1.421 1.00 87.56 117 SER A O 1
ATOM 948 N N . LEU A 1 118 ? 6.474 10.043 3.503 1.00 89.19 118 LEU A N 1
ATOM 949 C CA . LEU A 1 118 ? 7.911 9.942 3.217 1.00 89.19 118 LEU A CA 1
ATOM 950 C C . LEU A 1 118 ? 8.375 8.492 3.021 1.00 89.19 118 LEU A C 1
ATOM 952 O O . LEU A 1 118 ? 9.325 8.217 2.284 1.00 89.19 118 LEU A O 1
ATOM 956 N N . LEU A 1 119 ? 7.709 7.546 3.680 1.00 91.81 119 LEU A N 1
ATOM 957 C CA . LEU A 1 119 ? 8.169 6.167 3.774 1.00 91.81 119 LEU A CA 1
ATOM 958 C C . LEU A 1 119 ? 8.226 5.424 2.424 1.00 91.81 119 LEU A C 1
ATOM 960 O O . LEU A 1 119 ? 9.235 4.757 2.177 1.00 91.81 119 LEU A O 1
ATOM 964 N N . PRO A 1 120 ? 7.226 5.510 1.523 1.00 92.06 120 PRO A N 1
ATOM 965 C CA . PRO A 1 120 ? 7.268 4.807 0.241 1.00 92.06 120 PRO A CA 1
ATOM 966 C C . PRO A 1 120 ? 8.475 5.196 -0.611 1.00 92.06 120 PRO A C 1
ATOM 968 O O . PRO A 1 120 ? 9.011 4.353 -1.328 1.00 92.06 120 PRO A O 1
ATOM 971 N N . TRP A 1 121 ? 8.938 6.444 -0.502 1.00 90.62 121 TRP A N 1
ATOM 972 C CA . TRP A 1 121 ? 10.146 6.899 -1.184 1.00 90.62 121 TRP A CA 1
ATOM 973 C C . TRP A 1 121 ? 11.403 6.225 -0.615 1.00 90.62 121 TRP A C 1
ATOM 975 O O . TRP A 1 121 ? 12.189 5.661 -1.373 1.00 90.62 121 TRP A O 1
ATOM 985 N N . ILE A 1 122 ? 11.542 6.172 0.714 1.00 94.12 122 ILE A N 1
ATOM 986 C CA . ILE A 1 122 ? 12.655 5.479 1.387 1.00 94.12 122 ILE A CA 1
ATOM 987 C C . ILE A 1 122 ? 12.659 3.985 1.033 1.00 94.12 122 ILE A C 1
ATOM 989 O O . ILE A 1 122 ? 13.693 3.430 0.658 1.00 94.12 122 ILE A O 1
ATOM 993 N N . LEU A 1 123 ? 11.495 3.330 1.099 1.00 94.31 123 LEU A N 1
ATOM 994 C CA . LEU A 1 123 ? 11.355 1.917 0.748 1.00 94.31 123 LEU A CA 1
ATOM 995 C C . LEU A 1 123 ? 11.705 1.659 -0.717 1.00 94.31 123 LEU A C 1
ATOM 997 O O . LEU A 1 123 ? 12.336 0.643 -1.011 1.00 94.31 123 LEU A O 1
ATOM 1001 N N . LEU A 1 124 ? 11.333 2.558 -1.630 1.00 93.81 124 LEU A N 1
ATOM 1002 C CA . LEU A 1 124 ? 11.694 2.455 -3.039 1.00 93.81 124 LEU A CA 1
ATOM 1003 C C . LEU A 1 124 ? 13.215 2.520 -3.226 1.00 93.81 124 LEU A C 1
ATOM 1005 O O . LEU A 1 124 ? 13.770 1.646 -3.891 1.00 93.81 124 LEU A O 1
ATOM 1009 N N . GLU A 1 125 ? 13.897 3.493 -2.617 1.00 93.69 125 GLU A N 1
ATOM 1010 C CA . GLU A 1 125 ? 15.355 3.639 -2.744 1.00 93.69 125 GLU A CA 1
ATOM 1011 C C . GLU A 1 125 ? 16.120 2.448 -2.153 1.00 93.69 125 GLU A C 1
ATOM 1013 O O . GLU A 1 125 ? 17.028 1.915 -2.794 1.00 93.69 125 GLU A O 1
ATOM 1018 N N . ILE A 1 126 ? 15.710 1.953 -0.981 1.00 93.81 126 ILE A N 1
ATOM 1019 C CA . ILE A 1 126 ? 16.297 0.744 -0.384 1.00 93.81 126 ILE A CA 1
ATOM 1020 C C . ILE A 1 126 ? 16.059 -0.472 -1.298 1.00 93.81 126 ILE A C 1
ATOM 1022 O O . ILE A 1 126 ? 16.954 -1.291 -1.516 1.00 93.81 126 ILE A O 1
ATOM 1026 N N . SER A 1 127 ? 14.863 -0.585 -1.882 1.00 93.12 127 SER A N 1
ATOM 1027 C CA . SER A 1 127 ? 14.493 -1.728 -2.725 1.00 93.12 127 SER A CA 1
ATOM 1028 C C . SER A 1 127 ? 15.201 -1.730 -4.082 1.00 93.12 127 SER A C 1
ATOM 1030 O O . SER A 1 127 ? 15.478 -2.807 -4.604 1.00 93.12 127 SER A O 1
ATOM 1032 N N . LYS A 1 128 ? 15.579 -0.568 -4.636 1.00 91.00 128 LYS A N 1
ATOM 1033 C CA . LYS A 1 128 ? 16.382 -0.474 -5.876 1.00 91.00 128 LYS A CA 1
ATOM 1034 C C . LYS A 1 128 ? 17.755 -1.144 -5.769 1.00 91.00 128 LYS A C 1
ATOM 1036 O O . LYS A 1 128 ? 18.348 -1.504 -6.789 1.00 91.00 128 LYS A O 1
ATOM 1041 N N . GLN A 1 129 ? 18.272 -1.315 -4.552 1.00 90.00 129 GLN A N 1
ATOM 1042 C CA . GLN A 1 129 ? 19.535 -2.021 -4.336 1.00 90.00 129 GLN A CA 1
ATOM 1043 C C . GLN A 1 129 ? 19.414 -3.527 -4.594 1.00 90.00 129 GLN A C 1
ATOM 1045 O O . GLN A 1 129 ? 20.420 -4.187 -4.851 1.00 90.00 129 GLN A O 1
ATOM 1050 N N . GLN A 1 130 ? 18.196 -4.074 -4.607 1.00 87.56 130 GLN A N 1
ATOM 1051 C CA . GLN A 1 130 ? 17.952 -5.469 -4.960 1.00 87.56 130 GLN A CA 1
ATOM 1052 C C . GLN A 1 130 ? 17.999 -5.701 -6.474 1.00 87.56 130 GLN A C 1
ATOM 1054 O O . GLN A 1 130 ? 17.817 -4.791 -7.282 1.00 87.56 130 GLN A O 1
ATOM 1059 N N . ASP A 1 131 ? 18.217 -6.959 -6.856 1.00 86.75 131 ASP A N 1
ATOM 1060 C CA . ASP A 1 131 ? 18.442 -7.358 -8.247 1.00 86.75 131 ASP A CA 1
ATOM 1061 C C . ASP A 1 131 ? 17.138 -7.613 -9.039 1.00 86.75 131 ASP A C 1
ATOM 1063 O O . ASP A 1 131 ? 16.985 -8.645 -9.699 1.00 86.75 131 ASP A O 1
ATOM 1067 N N . PHE A 1 132 ? 16.183 -6.678 -8.996 1.00 89.56 132 PHE A N 1
ATOM 1068 C CA . PHE A 1 132 ? 14.946 -6.771 -9.791 1.00 89.56 132 PHE A CA 1
ATOM 1069 C C . PHE A 1 132 ? 15.219 -6.711 -11.306 1.00 89.56 132 PHE A C 1
ATOM 1071 O O . PHE A 1 132 ? 16.210 -6.116 -11.745 1.00 89.56 132 PHE A O 1
ATOM 1078 N N . ILE A 1 133 ? 14.379 -7.370 -12.116 1.00 88.88 133 ILE A N 1
ATOM 1079 C CA . ILE A 1 133 ? 14.489 -7.348 -13.589 1.00 88.88 133 ILE A CA 1
ATOM 1080 C C . ILE A 1 133 ? 13.754 -6.133 -14.149 1.00 88.88 133 ILE A C 1
ATOM 1082 O O . ILE A 1 133 ? 14.270 -5.457 -15.042 1.00 88.88 133 ILE A O 1
ATOM 1086 N N . SER A 1 134 ? 12.568 -5.853 -13.608 1.00 91.88 134 SER A N 1
ATOM 1087 C CA . SER A 1 134 ? 11.668 -4.824 -14.117 1.00 91.88 134 SER A CA 1
ATOM 1088 C C . SER A 1 134 ? 11.286 -3.769 -13.078 1.00 91.88 134 SER A C 1
ATOM 1090 O O . SER A 1 134 ? 11.402 -3.983 -11.866 1.00 91.88 134 SER A O 1
ATOM 1092 N N . TYR A 1 135 ? 10.812 -2.614 -13.553 1.00 91.56 135 TYR A N 1
ATOM 1093 C CA . TYR A 1 135 ? 10.230 -1.586 -12.693 1.00 91.56 135 TYR A CA 1
ATOM 1094 C C . TYR A 1 135 ? 8.921 -2.069 -12.064 1.00 91.56 135 TYR A C 1
ATOM 1096 O O . TYR A 1 135 ? 8.696 -1.809 -10.884 1.00 91.56 135 TYR A O 1
ATOM 1104 N N . SER A 1 136 ? 8.105 -2.820 -12.804 1.00 91.81 136 SER A N 1
ATOM 1105 C CA . SER A 1 136 ? 6.866 -3.416 -12.301 1.00 91.81 136 SER A CA 1
ATOM 1106 C C . SER A 1 136 ? 7.101 -4.365 -11.123 1.00 91.81 136 SER A C 1
ATOM 1108 O O . SER A 1 136 ? 6.370 -4.314 -10.136 1.00 91.81 136 SER A O 1
ATOM 1110 N N . GLU A 1 137 ? 8.146 -5.196 -11.170 1.00 91.00 137 GLU A N 1
ATOM 1111 C CA . GLU A 1 137 ? 8.524 -6.082 -10.065 1.00 91.00 137 GLU A CA 1
ATOM 1112 C C . GLU A 1 137 ? 8.989 -5.315 -8.830 1.00 91.00 137 GLU A C 1
ATOM 1114 O O . GLU A 1 137 ? 8.609 -5.671 -7.711 1.00 91.00 137 GLU A O 1
ATOM 1119 N N . LEU A 1 138 ? 9.800 -4.274 -9.039 1.00 93.12 138 LEU A N 1
ATOM 1120 C CA . LEU A 1 138 ? 10.295 -3.404 -7.979 1.00 93.12 138 LEU A CA 1
ATOM 1121 C C . LEU A 1 138 ? 9.136 -2.682 -7.282 1.00 93.12 138 LEU A C 1
ATOM 1123 O O . LEU A 1 138 ? 9.012 -2.770 -6.060 1.00 93.12 138 LEU A O 1
ATOM 1127 N N . GLU A 1 139 ? 8.286 -1.989 -8.044 1.00 92.44 139 GLU A N 1
ATOM 1128 C CA . GLU A 1 139 ? 7.153 -1.231 -7.501 1.00 92.44 139 GLU A CA 1
ATOM 1129 C C . GLU A 1 139 ? 6.179 -2.153 -6.769 1.00 92.44 139 GLU A C 1
ATOM 1131 O O . GLU A 1 139 ? 5.707 -1.822 -5.685 1.00 92.44 139 GLU A O 1
ATOM 1136 N N . ASP A 1 140 ? 5.943 -3.351 -7.294 1.00 92.19 140 ASP A N 1
ATOM 1137 C CA . ASP A 1 140 ? 5.081 -4.331 -6.654 1.00 92.19 140 ASP A CA 1
ATOM 1138 C C . ASP A 1 140 ? 5.674 -4.916 -5.355 1.00 92.19 140 ASP A C 1
ATOM 1140 O O . ASP A 1 140 ? 4.948 -5.181 -4.391 1.00 92.19 140 ASP A O 1
ATOM 1144 N N . CYS A 1 141 ? 6.997 -5.092 -5.284 1.00 92.88 141 CYS A N 1
ATOM 1145 C CA . CYS A 1 141 ? 7.659 -5.482 -4.042 1.00 92.88 141 CYS A CA 1
ATOM 1146 C C . CYS A 1 141 ? 7.559 -4.376 -2.982 1.00 92.88 141 CYS A C 1
ATOM 1148 O O . CYS A 1 141 ? 7.225 -4.654 -1.828 1.00 92.88 141 CYS A O 1
ATOM 1150 N N . VAL A 1 142 ? 7.799 -3.122 -3.379 1.00 95.19 142 VAL A N 1
ATOM 1151 C CA . VAL A 1 142 ? 7.691 -1.946 -2.499 1.00 95.19 142 VAL A CA 1
ATOM 1152 C C . VAL A 1 142 ? 6.261 -1.765 -2.008 1.00 95.19 142 VAL A C 1
ATOM 1154 O O . VAL A 1 142 ? 6.063 -1.566 -0.814 1.00 95.19 142 VAL A O 1
ATOM 1157 N N . LEU A 1 143 ? 5.272 -1.917 -2.892 1.00 94.19 143 LEU A N 1
ATOM 1158 C CA . LEU A 1 143 ? 3.847 -1.905 -2.561 1.00 94.19 143 LEU A CA 1
ATOM 1159 C C . LEU A 1 143 ? 3.552 -2.904 -1.441 1.00 94.19 143 LEU A C 1
ATOM 1161 O O . LEU A 1 143 ? 2.943 -2.552 -0.432 1.00 94.19 143 LEU A O 1
ATOM 1165 N N . GLY A 1 144 ? 4.038 -4.141 -1.585 1.00 93.56 144 GLY A N 1
ATOM 1166 C CA . GLY A 1 144 ? 3.843 -5.154 -0.561 1.00 93.56 144 GLY A CA 1
ATOM 1167 C C . GLY A 1 144 ? 4.543 -4.826 0.754 1.00 93.56 144 GLY A C 1
ATOM 1168 O O . GLY A 1 144 ? 3.943 -4.988 1.811 1.00 93.56 144 GLY A O 1
ATOM 1169 N N . ARG A 1 145 ? 5.780 -4.325 0.718 1.00 94.00 145 ARG A N 1
ATOM 1170 C CA . ARG A 1 145 ? 6.499 -3.897 1.931 1.00 94.00 145 ARG A CA 1
ATOM 1171 C C . ARG A 1 145 ? 5.775 -2.766 2.645 1.00 94.00 145 ARG A C 1
ATOM 1173 O O . ARG A 1 145 ? 5.597 -2.843 3.854 1.00 94.00 145 ARG A O 1
ATOM 1180 N N . TYR A 1 146 ? 5.335 -1.757 1.898 1.00 94.62 146 TYR A N 1
ATOM 1181 C CA . TYR A 1 146 ? 4.628 -0.613 2.453 1.00 94.62 146 TYR A CA 1
ATOM 1182 C C . TYR A 1 146 ? 3.284 -1.019 3.059 1.00 94.62 146 TYR A C 1
ATOM 1184 O O . TYR A 1 146 ? 2.960 -0.554 4.144 1.00 94.62 146 TYR A O 1
ATOM 1192 N N . TYR A 1 147 ? 2.552 -1.953 2.442 1.00 93.75 147 TYR A N 1
ATOM 1193 C CA . TYR A 1 147 ? 1.329 -2.506 3.028 1.00 93.75 147 TYR A CA 1
ATOM 1194 C C . TYR A 1 147 ? 1.574 -3.157 4.398 1.00 93.75 147 TYR A C 1
ATOM 1196 O O . TYR A 1 147 ? 0.960 -2.753 5.384 1.00 93.75 147 TYR A O 1
ATOM 1204 N N . HIS A 1 148 ? 2.501 -4.119 4.490 1.00 92.69 148 HIS A N 1
ATOM 1205 C CA . HIS A 1 148 ? 2.789 -4.794 5.764 1.00 92.69 148 HIS A CA 1
ATOM 1206 C C . HIS A 1 148 ? 3.310 -3.810 6.812 1.00 92.69 148 HIS A C 1
ATOM 1208 O O . HIS A 1 148 ? 2.940 -3.885 7.981 1.00 92.69 148 HIS A O 1
ATOM 1214 N N . PHE A 1 149 ? 4.133 -2.854 6.379 1.00 92.62 149 PHE A N 1
ATOM 1215 C CA . PHE A 1 149 ? 4.609 -1.782 7.233 1.00 92.62 149 PHE A CA 1
ATOM 1216 C C . PHE A 1 149 ? 3.451 -0.954 7.783 1.00 92.62 149 PHE A C 1
ATOM 1218 O O . PHE A 1 149 ? 3.403 -0.709 8.982 1.00 92.62 149 PHE A O 1
ATOM 1225 N N . ALA A 1 150 ? 2.529 -0.517 6.927 1.00 91.94 150 ALA A N 1
ATOM 1226 C CA . ALA A 1 150 ? 1.405 0.318 7.315 1.00 91.94 150 ALA A CA 1
ATOM 1227 C C . ALA A 1 150 ? 0.464 -0.421 8.274 1.00 91.94 150 ALA A C 1
ATOM 1229 O O . ALA A 1 150 ? 0.086 0.139 9.296 1.00 91.94 150 ALA A O 1
ATOM 1230 N N . ILE A 1 151 ? 0.157 -1.695 8.020 1.00 91.56 151 ILE A N 1
ATOM 1231 C CA . ILE A 1 151 ? -0.638 -2.514 8.948 1.00 91.56 151 ILE A CA 1
ATOM 1232 C C . ILE A 1 151 ? 0.058 -2.636 10.308 1.00 91.56 151 ILE A C 1
ATOM 1234 O O . ILE A 1 151 ? -0.557 -2.401 11.346 1.00 91.56 151 ILE A O 1
ATOM 1238 N N . PHE A 1 152 ? 1.352 -2.947 10.330 1.00 89.06 152 PHE A N 1
ATOM 1239 C CA . PHE A 1 152 ? 2.075 -3.092 11.590 1.00 89.06 152 PHE A CA 1
ATOM 1240 C C . PHE A 1 152 ? 2.177 -1.762 12.354 1.00 89.06 152 PHE A C 1
ATOM 1242 O O . PHE A 1 152 ? 1.799 -1.678 13.518 1.00 89.06 152 PHE A O 1
ATOM 1249 N N . ASN A 1 153 ? 2.633 -0.699 11.696 1.00 88.38 153 ASN A N 1
ATOM 1250 C CA . ASN A 1 153 ? 2.960 0.567 12.346 1.00 88.38 153 ASN A CA 1
ATOM 1251 C C . ASN A 1 153 ? 1.761 1.515 12.523 1.00 88.38 153 ASN A C 1
ATOM 1253 O O . ASN A 1 153 ? 1.650 2.176 13.551 1.00 88.38 153 ASN A O 1
ATOM 1257 N N . VAL A 1 154 ? 0.860 1.610 11.542 1.00 87.25 154 VAL A N 1
ATOM 1258 C CA . VAL A 1 154 ? -0.301 2.521 11.609 1.00 87.25 154 VAL A CA 1
ATOM 1259 C C . VAL A 1 154 ? -1.486 1.873 12.307 1.00 87.25 154 VAL A C 1
ATOM 1261 O O . VAL A 1 154 ? -2.240 2.583 12.958 1.00 87.25 154 VAL A O 1
ATOM 1264 N N . LEU A 1 155 ? -1.676 0.556 12.185 1.00 86.06 155 LEU A N 1
ATOM 1265 C CA . LEU A 1 155 ? -2.786 -0.130 12.847 1.00 86.06 155 LEU A CA 1
ATOM 1266 C C . LEU A 1 155 ? -2.334 -0.718 14.188 1.00 86.06 155 LEU A C 1
ATOM 1268 O O . LEU A 1 155 ? -2.759 -0.230 15.228 1.00 86.06 155 LEU A O 1
ATOM 1272 N N . ILE A 1 156 ? -1.441 -1.710 14.204 1.00 83.75 156 ILE A N 1
ATOM 1273 C CA . ILE A 1 156 ? -1.128 -2.455 15.441 1.00 83.75 156 ILE A CA 1
ATOM 1274 C C . ILE A 1 156 ? -0.410 -1.580 16.479 1.00 83.75 156 ILE A C 1
ATOM 1276 O O . ILE A 1 156 ? -0.836 -1.505 17.630 1.00 83.75 156 ILE A O 1
ATOM 1280 N N . VAL A 1 157 ? 0.663 -0.895 16.088 1.00 82.19 157 VAL A N 1
ATOM 1281 C CA . VAL A 1 157 ? 1.456 -0.066 17.013 1.00 82.19 157 VAL A CA 1
ATOM 1282 C C . VAL A 1 157 ? 0.656 1.142 17.490 1.00 82.19 157 VAL A C 1
ATOM 1284 O O . VAL A 1 157 ? 0.689 1.459 18.676 1.00 82.19 157 VAL A O 1
ATOM 1287 N N . PHE A 1 158 ? -0.117 1.778 16.603 1.00 79.75 158 PHE A N 1
ATOM 1288 C CA . PHE A 1 158 ? -0.983 2.896 16.979 1.00 79.75 158 PHE A CA 1
ATOM 1289 C C . PHE A 1 158 ? -1.981 2.515 18.076 1.00 79.75 158 PHE A C 1
ATOM 1291 O O . PHE A 1 158 ? -2.131 3.243 19.053 1.00 79.75 158 PHE A O 1
ATOM 1298 N N . LEU A 1 159 ? -2.627 1.354 17.943 1.00 75.19 159 LEU A N 1
ATOM 1299 C CA . LEU A 1 159 ? -3.580 0.852 18.933 1.00 75.19 159 LEU A CA 1
ATOM 1300 C C . LEU A 1 159 ? -2.945 0.642 20.305 1.00 75.19 159 LEU A C 1
ATOM 1302 O O . LEU A 1 159 ? -3.542 0.944 21.335 1.00 75.19 159 LEU A O 1
ATOM 1306 N N . LEU A 1 160 ? -1.730 0.113 20.316 1.00 73.69 160 LEU A N 1
ATOM 1307 C CA . LEU A 1 160 ? -1.013 -0.209 21.542 1.00 73.69 160 LEU A CA 1
ATOM 1308 C C . LEU A 1 160 ? -0.308 1.011 22.155 1.00 73.69 160 LEU A C 1
ATOM 1310 O O . LEU A 1 160 ? 0.130 0.945 23.305 1.00 73.69 160 LEU A O 1
ATOM 1314 N N . GLY A 1 161 ? -0.240 2.133 21.434 1.00 73.31 161 GLY A N 1
ATOM 1315 C CA . GLY A 1 161 ? 0.202 3.409 21.979 1.00 73.31 161 GLY A CA 1
ATOM 1316 C C . GLY A 1 161 ? 1.651 3.389 22.466 1.00 73.31 161 GLY A C 1
ATOM 1317 O O . GLY A 1 161 ? 2.523 2.691 21.949 1.00 73.31 161 GLY A O 1
ATOM 1318 N N . THR A 1 162 ? 1.894 4.135 23.540 1.00 66.19 162 THR A N 1
ATOM 1319 C CA . THR A 1 162 ? 3.168 4.142 24.275 1.00 66.19 162 THR A CA 1
ATOM 1320 C C . THR A 1 162 ? 3.403 2.852 25.066 1.00 66.19 162 THR A C 1
ATOM 1322 O O . THR A 1 162 ? 4.546 2.516 25.367 1.00 66.19 162 THR A O 1
ATOM 1325 N N . SER A 1 163 ? 2.342 2.093 25.355 1.00 70.06 163 SER A N 1
ATOM 1326 C CA . SER A 1 163 ? 2.408 0.789 26.019 1.00 70.06 163 SER A CA 1
ATOM 1327 C C . SER A 1 163 ? 2.791 -0.362 25.088 1.00 70.06 163 SER A C 1
ATOM 1329 O O . SER A 1 163 ? 2.841 -1.500 25.545 1.00 70.06 163 SER A O 1
ATOM 1331 N N . PHE A 1 164 ? 3.081 -0.116 23.804 1.00 75.25 164 PHE A N 1
ATOM 1332 C CA . PHE A 1 164 ? 3.455 -1.173 22.859 1.00 75.25 164 PHE A CA 1
ATOM 1333 C C . PHE A 1 164 ? 4.630 -2.021 23.360 1.00 75.25 164 PHE A C 1
ATOM 1335 O O . PHE A 1 164 ? 4.544 -3.244 23.364 1.00 75.25 164 PHE A O 1
ATOM 1342 N N . LEU A 1 165 ? 5.706 -1.388 23.837 1.00 73.19 165 LEU A N 1
ATOM 1343 C CA . LEU A 1 165 ? 6.903 -2.104 24.294 1.00 73.19 165 LEU A CA 1
ATOM 1344 C C . LEU A 1 165 ? 6.629 -2.995 25.511 1.00 73.19 165 LEU A C 1
ATOM 1346 O O . LEU A 1 165 ? 7.025 -4.157 25.504 1.00 73.19 165 LEU A O 1
ATOM 1350 N N . SER A 1 166 ? 5.919 -2.487 26.523 1.00 75.25 166 SER A N 1
ATOM 1351 C CA . SER A 1 166 ? 5.544 -3.287 27.697 1.00 75.25 166 SER A CA 1
ATOM 1352 C C . SER A 1 166 ? 4.579 -4.413 27.320 1.00 75.25 166 SER A C 1
ATOM 1354 O O . SER A 1 166 ? 4.785 -5.559 27.696 1.00 75.25 166 SER A O 1
ATOM 1356 N N . SER A 1 167 ? 3.597 -4.104 26.473 1.00 77.69 167 SER A N 1
ATOM 1357 C CA . SER A 1 167 ? 2.617 -5.059 25.950 1.00 77.69 167 SER A CA 1
ATOM 1358 C C . SER A 1 167 ? 3.267 -6.199 25.166 1.00 77.69 167 SER A C 1
ATOM 1360 O O . SER A 1 167 ? 2.844 -7.344 25.269 1.00 77.69 167 SER A O 1
ATOM 1362 N N . MET A 1 168 ? 4.304 -5.911 24.375 1.00 74.56 168 MET A N 1
ATOM 1363 C CA . MET A 1 168 ? 5.040 -6.935 23.632 1.00 74.56 168 MET A CA 1
ATOM 1364 C C . MET A 1 168 ? 5.838 -7.855 24.554 1.00 74.56 168 MET A C 1
ATOM 1366 O O . MET A 1 168 ? 5.904 -9.053 24.286 1.00 74.56 168 MET A O 1
ATOM 1370 N N . LEU A 1 169 ? 6.396 -7.333 25.650 1.00 78.69 169 LEU A N 1
ATOM 1371 C CA . LEU A 1 169 ? 7.029 -8.176 26.666 1.00 78.69 169 LEU A CA 1
ATOM 1372 C C . LEU A 1 169 ? 6.003 -9.113 27.314 1.00 78.69 169 LEU A C 1
ATOM 1374 O O . LEU A 1 169 ? 6.267 -10.307 27.420 1.00 78.69 169 LEU A O 1
ATOM 1378 N N . ASP A 1 170 ? 4.811 -8.614 27.646 1.00 78.25 170 ASP A N 1
ATOM 1379 C CA . ASP A 1 170 ? 3.735 -9.434 28.219 1.00 78.25 170 ASP A CA 1
ATOM 1380 C C . ASP A 1 170 ? 3.264 -10.538 27.255 1.00 78.25 170 ASP A C 1
ATOM 1382 O O . ASP A 1 170 ? 3.002 -11.668 27.669 1.00 78.25 170 ASP A O 1
ATOM 1386 N N . VAL A 1 171 ? 3.207 -10.237 25.953 1.00 78.81 171 VAL A N 1
ATOM 1387 C CA . VAL A 1 171 ? 2.844 -11.200 24.900 1.00 78.81 171 VAL A CA 1
ATOM 1388 C C . VAL A 1 171 ? 3.906 -12.286 24.710 1.00 78.81 171 VAL A C 1
ATOM 1390 O O . VAL A 1 171 ? 3.551 -13.421 24.394 1.00 78.81 171 VAL A O 1
ATOM 1393 N N . LEU A 1 172 ? 5.194 -11.980 24.911 1.00 80.38 172 LEU A N 1
ATOM 1394 C CA . LEU A 1 172 ? 6.258 -12.990 24.836 1.00 80.38 172 LEU A CA 1
ATOM 1395 C C . LEU A 1 172 ? 6.125 -14.044 25.942 1.00 80.38 172 LEU A C 1
ATOM 1397 O O . LEU A 1 172 ? 6.434 -15.210 25.701 1.00 80.38 172 LEU A O 1
ATOM 1401 N N . TYR A 1 173 ? 5.648 -13.652 27.126 1.00 82.31 173 TYR A N 1
ATOM 1402 C CA . TYR A 1 173 ? 5.390 -14.583 28.224 1.00 82.31 173 TYR A CA 1
ATOM 1403 C C . TYR A 1 173 ? 4.049 -15.311 28.073 1.00 82.31 173 TYR A C 1
ATOM 1405 O O . TYR A 1 173 ? 3.961 -16.500 28.372 1.00 82.31 173 TYR A O 1
ATOM 1413 N N . GLU A 1 174 ? 3.013 -14.631 27.575 1.00 83.12 174 GLU A N 1
ATOM 1414 C CA . GLU A 1 174 ? 1.682 -15.208 27.375 1.00 83.12 174 GLU A CA 1
ATOM 1415 C C . GLU A 1 174 ? 1.056 -14.745 26.044 1.00 83.12 174 GLU A C 1
ATOM 1417 O O . GLU A 1 174 ? 0.379 -13.711 25.989 1.00 83.12 174 GLU A O 1
ATOM 1422 N N . PRO A 1 175 ? 1.185 -15.529 24.955 1.00 76.44 175 PRO A N 1
ATOM 1423 C CA . PRO A 1 175 ? 0.743 -15.103 23.625 1.00 76.44 175 PRO A CA 1
ATOM 1424 C C . PRO A 1 175 ? -0.776 -14.911 23.528 1.00 76.44 175 PRO A C 1
ATOM 1426 O O . PRO A 1 175 ? -1.249 -14.122 22.714 1.00 76.44 175 PRO A O 1
ATOM 1429 N N . ALA A 1 176 ? -1.559 -15.573 24.386 1.00 75.38 176 ALA A N 1
ATOM 1430 C CA . ALA A 1 176 ? -3.013 -15.425 24.430 1.00 75.38 176 ALA A CA 1
ATOM 1431 C C . ALA A 1 176 ? -3.467 -14.013 24.857 1.00 75.38 176 ALA A C 1
ATOM 1433 O O . ALA A 1 176 ? -4.567 -13.585 24.493 1.00 75.38 176 ALA A O 1
ATOM 1434 N N . LYS A 1 177 ? -2.622 -13.256 25.577 1.00 76.94 177 LYS A N 1
ATOM 1435 C CA . LYS A 1 177 ? -2.945 -11.894 26.028 1.00 76.94 177 LYS A CA 1
ATOM 1436 C C . LYS A 1 177 ? -3.022 -10.889 24.882 1.00 76.94 177 LYS A C 1
ATOM 1438 O O . LYS A 1 177 ? -3.727 -9.893 25.024 1.00 76.94 177 LYS A O 1
ATOM 1443 N N . ILE A 1 178 ? -2.390 -11.151 23.732 1.00 76.62 178 ILE A N 1
ATOM 1444 C CA . ILE A 1 178 ? -2.380 -10.205 22.602 1.00 76.62 178 ILE A CA 1
ATOM 1445 C C . ILE A 1 178 ? -3.797 -9.863 22.128 1.00 76.62 178 ILE A C 1
ATOM 1447 O O . ILE A 1 178 ? -4.101 -8.706 21.850 1.00 76.62 178 ILE A O 1
ATOM 1451 N N . ILE A 1 179 ? -4.682 -10.863 22.099 1.00 75.75 179 ILE A N 1
ATOM 1452 C CA . ILE A 1 179 ? -6.064 -10.730 21.634 1.00 75.75 179 ILE A CA 1
ATOM 1453 C C . ILE A 1 179 ? -6.854 -9.827 22.588 1.00 75.75 179 ILE A C 1
ATOM 1455 O O . ILE A 1 179 ? -7.592 -8.948 22.146 1.00 75.75 179 ILE A O 1
ATOM 1459 N N . GLN A 1 180 ? -6.669 -10.013 23.897 1.00 77.06 180 GLN A N 1
ATOM 1460 C CA . GLN A 1 180 ? -7.314 -9.197 24.927 1.00 77.06 180 GLN A CA 1
ATOM 1461 C C . GLN A 1 180 ? -6.805 -7.754 24.893 1.00 77.06 180 GLN A C 1
ATOM 1463 O O . GLN A 1 180 ? -7.581 -6.805 24.966 1.00 77.06 180 GLN A O 1
ATOM 1468 N N . LEU A 1 181 ? -5.496 -7.578 24.738 1.00 78.75 181 LEU A N 1
ATOM 1469 C CA . LEU A 1 181 ? -4.872 -6.264 24.694 1.00 78.75 181 LEU A CA 1
ATOM 1470 C C . LEU A 1 181 ? -5.358 -5.462 23.482 1.00 78.75 181 LEU A C 1
ATOM 1472 O O . LEU A 1 181 ? -5.812 -4.327 23.618 1.00 78.75 181 LEU A O 1
ATOM 1476 N N . LEU A 1 182 ? -5.370 -6.097 22.309 1.00 75.00 182 LEU A N 1
ATOM 1477 C CA . LEU A 1 182 ? -5.859 -5.492 21.075 1.00 75.00 182 LEU A CA 1
ATOM 1478 C C . LEU A 1 182 ? -7.347 -5.123 21.187 1.00 75.00 182 LEU A C 1
ATOM 1480 O O . LEU A 1 182 ? -7.745 -4.029 20.794 1.00 75.00 182 LEU A O 1
ATOM 1484 N N . ALA A 1 183 ? -8.157 -5.996 21.787 1.00 77.25 183 ALA A N 1
ATOM 1485 C CA . ALA A 1 183 ? -9.579 -5.757 21.997 1.00 77.25 183 ALA A CA 1
ATOM 1486 C C . ALA A 1 183 ? -9.881 -4.601 22.973 1.00 77.25 183 ALA A C 1
ATOM 1488 O O . ALA A 1 183 ? -10.856 -3.879 22.765 1.00 77.25 183 ALA A O 1
ATOM 1489 N N . ASN A 1 184 ? -9.039 -4.378 23.987 1.00 82.00 184 ASN A N 1
ATOM 1490 C CA . ASN A 1 184 ? -9.152 -3.232 24.899 1.00 82.00 184 ASN A CA 1
ATOM 1491 C C . ASN A 1 184 ? -8.728 -1.907 24.246 1.00 82.00 184 ASN A C 1
ATOM 1493 O O . ASN A 1 184 ? -9.336 -0.862 24.492 1.00 82.00 184 ASN A O 1
ATOM 1497 N N . SER A 1 185 ? -7.691 -1.951 23.411 1.00 82.06 185 SER A N 1
ATOM 1498 C CA . SER A 1 185 ? -7.124 -0.779 22.738 1.00 82.06 185 SER A CA 1
ATOM 1499 C C . SER A 1 185 ? -7.941 -0.302 21.536 1.00 82.06 185 SER A C 1
ATOM 1501 O O . SER A 1 185 ? -8.006 0.897 21.262 1.00 82.06 185 SER A O 1
ATOM 1503 N N . LEU A 1 186 ? -8.594 -1.218 20.816 1.00 82.38 186 LEU A N 1
ATOM 1504 C CA . LEU A 1 186 ? -9.344 -0.913 19.593 1.00 82.38 186 LEU A CA 1
ATOM 1505 C C . LEU A 1 186 ? -10.370 0.213 19.756 1.00 82.38 186 LEU A C 1
ATOM 1507 O O . LEU A 1 186 ? -10.276 1.188 19.005 1.00 82.38 186 LEU A O 1
ATOM 1511 N N . PRO A 1 187 ? -11.302 0.169 20.728 1.00 83.38 187 PRO A N 1
ATOM 1512 C CA . PRO A 1 187 ? -12.288 1.234 20.900 1.00 83.38 187 PRO A CA 1
ATOM 1513 C C . PRO A 1 187 ? -11.663 2.612 21.160 1.00 83.38 187 PRO A C 1
ATOM 1515 O O . PRO A 1 187 ? -12.206 3.621 20.716 1.00 83.38 187 PRO A O 1
ATOM 1518 N N . GLN A 1 188 ? -10.503 2.665 21.824 1.00 82.50 188 GLN A N 1
ATOM 1519 C CA . GLN A 1 188 ? -9.824 3.920 22.163 1.00 82.50 188 GLN A CA 1
ATOM 1520 C C . GLN A 1 188 ? -9.285 4.634 20.912 1.00 82.50 188 GLN A C 1
ATOM 1522 O O . GLN A 1 188 ? -9.338 5.860 20.821 1.00 82.50 188 GLN A O 1
ATOM 1527 N N . GLY A 1 189 ? -8.829 3.870 19.913 1.00 80.94 189 GLY A N 1
ATOM 1528 C CA . GLY A 1 189 ? -8.308 4.393 18.645 1.00 80.94 189 GLY A CA 1
ATOM 1529 C C . GLY A 1 189 ? -9.369 4.834 17.627 1.00 80.94 189 GLY A C 1
ATOM 1530 O O . GLY A 1 189 ? -9.018 5.424 16.606 1.00 80.94 189 GLY A O 1
ATOM 1531 N N . ALA A 1 190 ? -10.662 4.588 17.877 1.00 86.75 190 ALA A N 1
ATOM 1532 C CA . ALA A 1 190 ? -11.724 4.798 16.884 1.00 86.75 190 ALA A CA 1
ATOM 1533 C C . ALA A 1 190 ? -11.802 6.250 16.372 1.00 86.75 190 ALA A C 1
ATOM 1535 O O . ALA A 1 190 ? -11.895 6.486 15.166 1.00 86.75 190 ALA A O 1
ATOM 1536 N N . ASN A 1 191 ? -11.710 7.230 17.277 1.00 85.69 191 ASN A N 1
ATOM 1537 C CA . ASN A 1 191 ? -11.765 8.650 16.914 1.00 85.69 191 ASN A CA 1
ATOM 1538 C C . ASN A 1 191 ? -10.551 9.088 16.088 1.00 85.69 191 ASN A C 1
ATOM 1540 O O . ASN A 1 191 ? -10.692 9.885 15.160 1.00 85.69 191 ASN A O 1
ATOM 1544 N N . PHE A 1 192 ? -9.365 8.550 16.385 1.00 85.38 192 PHE A N 1
ATOM 1545 C CA . PHE A 1 192 ? -8.177 8.821 15.582 1.00 85.38 192 PHE A CA 1
ATOM 1546 C C . PHE A 1 192 ? -8.362 8.318 14.152 1.00 85.38 192 PHE A C 1
ATOM 1548 O O . PHE A 1 192 ? -8.141 9.078 13.215 1.00 85.38 192 PHE A O 1
ATOM 1555 N N . PHE A 1 193 ? -8.806 7.070 13.976 1.00 89.12 193 PHE A N 1
ATOM 1556 C CA . PHE A 1 193 ? -8.971 6.493 12.643 1.00 89.12 193 PHE A CA 1
ATOM 1557 C C . PHE A 1 193 ? -10.089 7.156 11.836 1.00 89.12 193 PHE A C 1
ATOM 1559 O O . PHE A 1 193 ? -9.952 7.312 10.624 1.00 89.12 193 PHE A O 1
ATOM 1566 N N . LEU A 1 194 ? -11.153 7.627 12.490 1.00 90.19 194 LEU A N 1
ATOM 1567 C CA . LEU A 1 194 ? -12.175 8.444 11.836 1.00 90.19 194 LEU A CA 1
ATOM 1568 C C . LEU A 1 194 ? -11.563 9.741 11.282 1.00 90.19 194 LEU A C 1
ATOM 1570 O O . LEU A 1 194 ? -11.701 10.031 10.091 1.00 90.19 194 LEU A O 1
ATOM 1574 N N . ASN A 1 195 ? -10.816 10.479 12.109 1.00 88.94 195 ASN A N 1
ATOM 1575 C CA . ASN A 1 195 ? -10.115 11.690 11.674 1.00 88.94 195 ASN A CA 1
ATOM 1576 C C . ASN A 1 195 ? -9.051 11.393 10.608 1.00 88.94 195 ASN A C 1
ATOM 1578 O O . ASN A 1 195 ? -8.874 12.178 9.681 1.00 88.94 195 ASN A O 1
ATOM 1582 N N . TYR A 1 196 ? -8.375 10.248 10.699 1.00 89.50 196 TYR A N 1
ATOM 1583 C CA . TYR A 1 196 ? -7.389 9.796 9.722 1.00 89.50 196 TYR A CA 1
ATOM 1584 C C . TYR A 1 196 ? -8.016 9.583 8.337 1.00 89.50 196 TYR A C 1
ATOM 1586 O O . TYR A 1 196 ? -7.456 10.038 7.340 1.00 89.50 196 TYR A O 1
ATOM 1594 N N . ILE A 1 197 ? -9.187 8.941 8.254 1.00 92.62 197 ILE A N 1
ATOM 1595 C CA . ILE A 1 197 ? -9.916 8.758 6.986 1.00 92.62 197 ILE A CA 1
ATOM 1596 C C . ILE A 1 197 ? -10.388 10.107 6.441 1.00 92.62 197 ILE A C 1
ATOM 1598 O O . ILE A 1 197 ? -10.219 10.385 5.253 1.00 92.62 197 ILE A O 1
ATOM 1602 N N . LEU A 1 198 ? -10.926 10.973 7.303 1.00 90.81 198 LEU A N 1
ATOM 1603 C CA . LEU A 1 198 ? -11.391 12.300 6.903 1.00 90.81 198 LEU A CA 1
ATOM 1604 C C . LEU A 1 198 ? -10.240 13.165 6.370 1.00 90.81 198 LEU A C 1
ATOM 1606 O O . LEU A 1 198 ? -10.361 13.763 5.302 1.00 90.81 198 LEU A O 1
ATOM 1610 N N . PHE A 1 199 ? -9.089 13.163 7.039 1.00 89.50 199 PHE A N 1
ATOM 1611 C CA . PHE A 1 199 ? -7.902 13.869 6.566 1.00 89.50 199 PHE A CA 1
ATOM 1612 C C . PHE A 1 199 ? -7.387 13.297 5.238 1.00 89.50 199 PHE A C 1
ATOM 1614 O O . PHE A 1 199 ? -7.115 14.052 4.308 1.00 89.50 199 PHE A O 1
ATOM 1621 N N . ASN A 1 200 ? -7.329 11.969 5.095 1.00 90.12 200 ASN A N 1
ATOM 1622 C CA . ASN A 1 200 ? -6.955 11.344 3.824 1.00 90.12 200 ASN A CA 1
ATOM 1623 C C . ASN A 1 200 ? -7.970 11.614 2.702 1.00 90.12 200 ASN A C 1
ATOM 1625 O O . ASN A 1 200 ? -7.592 11.633 1.539 1.00 90.12 200 ASN A O 1
ATOM 1629 N N . SER A 1 201 ? -9.243 11.882 3.000 1.00 91.00 201 SER A N 1
ATOM 1630 C CA . SER A 1 201 ? -10.184 12.317 1.958 1.00 91.00 201 SER A CA 1
ATOM 1631 C C . SER A 1 201 ? -9.817 13.698 1.401 1.00 91.00 201 SER A C 1
ATOM 1633 O O . SER A 1 201 ? -9.920 13.928 0.196 1.00 91.00 201 SER A O 1
ATOM 1635 N N . ALA A 1 202 ? -9.292 14.593 2.246 1.00 89.00 202 ALA A N 1
ATOM 1636 C CA . ALA A 1 202 ? -8.814 15.905 1.819 1.00 89.00 202 ALA A CA 1
ATOM 1637 C C . ALA A 1 202 ? -7.549 15.815 0.946 1.00 89.00 202 ALA A C 1
ATOM 1639 O O . ALA A 1 202 ? -7.359 16.651 0.058 1.00 89.00 202 ALA A O 1
ATOM 1640 N N . THR A 1 203 ? -6.711 14.784 1.122 1.00 87.44 203 THR A N 1
ATOM 1641 C CA . THR A 1 203 ? -5.526 14.585 0.268 1.00 87.44 203 THR A CA 1
ATOM 1642 C C . THR A 1 203 ? -5.901 14.252 -1.178 1.00 87.44 203 THR A C 1
ATOM 1644 O O . THR A 1 203 ? -5.156 14.615 -2.085 1.00 87.44 203 THR A O 1
ATOM 1647 N N . HIS A 1 204 ? -7.088 13.693 -1.446 1.00 90.69 204 HIS A N 1
ATOM 1648 C CA . HIS A 1 204 ? -7.599 13.560 -2.820 1.00 90.69 204 HIS A CA 1
ATOM 1649 C C . HIS A 1 204 ? -7.882 14.909 -3.481 1.00 90.69 204 HIS A C 1
ATOM 1651 O O . HIS A 1 204 ? -7.650 15.062 -4.677 1.00 90.69 204 HIS A O 1
ATOM 1657 N N . GLY A 1 205 ? -8.319 15.912 -2.716 1.00 89.44 205 GLY A N 1
ATOM 1658 C CA . GLY A 1 205 ? -8.440 17.283 -3.219 1.00 89.44 205 GLY A CA 1
ATOM 1659 C C . GLY A 1 205 ? -7.078 17.878 -3.592 1.00 89.44 205 GLY A C 1
ATOM 1660 O O . GLY A 1 205 ? -6.939 18.505 -4.640 1.00 89.44 205 GLY A O 1
ATOM 1661 N N . MET A 1 206 ? -6.050 17.618 -2.776 1.00 87.44 206 MET A N 1
ATOM 1662 C CA . MET A 1 206 ? -4.668 18.017 -3.082 1.00 87.44 206 MET A CA 1
ATOM 1663 C C . MET A 1 206 ? -4.134 17.322 -4.337 1.00 87.44 206 MET A C 1
ATOM 1665 O O . MET A 1 206 ? -3.407 17.928 -5.127 1.00 87.44 206 MET A O 1
ATOM 1669 N N . GLU A 1 207 ? -4.518 16.063 -4.524 1.00 87.81 207 GLU A N 1
ATOM 1670 C CA . GLU A 1 207 ? -4.156 15.264 -5.685 1.00 87.81 207 GLU A CA 1
ATOM 1671 C C . GLU A 1 207 ? -4.846 15.774 -6.954 1.00 87.81 207 GLU A C 1
ATOM 1673 O O . GLU A 1 207 ? -4.192 15.915 -7.980 1.00 87.81 207 GLU A O 1
ATOM 1678 N N . LEU A 1 208 ? -6.118 16.183 -6.886 1.00 88.25 208 LEU A N 1
ATOM 1679 C CA . LEU A 1 208 ? -6.823 16.794 -8.020 1.00 88.25 208 LEU A CA 1
ATOM 1680 C C . LEU A 1 208 ? -6.104 18.045 -8.553 1.00 88.25 208 LEU A C 1
ATOM 1682 O O . LEU A 1 208 ? -6.003 18.228 -9.762 1.00 88.25 208 LEU A O 1
ATOM 1686 N N . ILE A 1 209 ? -5.563 18.870 -7.652 1.00 87.00 209 ILE A N 1
ATOM 1687 C CA . ILE A 1 209 ? -4.747 20.049 -7.993 1.00 87.00 209 ILE A CA 1
ATOM 1688 C C . ILE A 1 209 ? -3.326 19.637 -8.436 1.00 87.00 209 ILE A C 1
ATOM 1690 O O . ILE A 1 209 ? -2.589 20.432 -9.007 1.00 87.00 209 ILE A O 1
ATOM 1694 N N . GLN A 1 210 ? -2.940 18.383 -8.205 1.00 83.75 210 GLN A N 1
ATOM 1695 C CA . GLN A 1 210 ? -1.606 17.825 -8.424 1.00 83.75 210 GLN A CA 1
ATOM 1696 C C . GLN A 1 210 ? -0.510 18.561 -7.648 1.00 83.75 210 GLN A C 1
ATOM 1698 O O . GLN A 1 210 ? 0.595 18.777 -8.159 1.00 83.75 210 GLN A O 1
ATOM 1703 N N . LEU A 1 211 ? -0.818 18.945 -6.401 1.00 79.25 211 LEU A N 1
ATOM 1704 C CA . LEU A 1 211 ? 0.074 19.754 -5.569 1.00 79.25 211 LEU A CA 1
ATOM 1705 C C . LEU A 1 211 ? 1.470 19.132 -5.454 1.00 79.25 211 LEU A C 1
ATOM 1707 O O . LEU A 1 211 ? 2.453 19.831 -5.666 1.00 79.25 211 LEU A O 1
ATOM 1711 N N . GLY A 1 212 ? 1.560 17.827 -5.178 1.00 69.25 212 GLY A N 1
ATOM 1712 C CA . GLY A 1 212 ? 2.820 17.137 -4.896 1.00 69.25 212 GLY A CA 1
ATOM 1713 C C . GLY A 1 212 ? 3.825 17.142 -6.054 1.00 69.25 212 GLY A C 1
ATOM 1714 O O . GLY A 1 212 ? 4.747 17.954 -6.100 1.00 69.25 212 GLY A O 1
ATOM 1715 N N . SER A 1 213 ? 3.715 16.174 -6.961 1.00 63.81 213 SER A N 1
ATOM 1716 C CA . SER A 1 213 ? 4.769 15.922 -7.949 1.00 63.81 213 SER A CA 1
ATOM 1717 C C . SER A 1 213 ? 4.765 16.878 -9.135 1.00 63.81 213 SER A C 1
ATOM 1719 O O . SER A 1 213 ? 5.833 17.248 -9.619 1.00 63.81 213 SER A O 1
ATOM 1721 N N . GLN A 1 214 ? 3.585 17.281 -9.607 1.00 69.50 214 GLN A N 1
ATOM 1722 C CA . GLN A 1 214 ? 3.478 18.077 -10.824 1.00 69.50 214 GLN A CA 1
ATOM 1723 C C . GLN A 1 214 ? 3.629 19.561 -10.535 1.00 69.50 214 GLN A C 1
ATOM 1725 O O . GLN A 1 214 ? 4.450 20.185 -11.183 1.00 69.50 214 GLN A O 1
ATOM 1730 N N . LEU A 1 215 ? 2.916 20.138 -9.565 1.00 76.12 215 LEU A N 1
ATOM 1731 C CA . LEU A 1 215 ? 3.059 21.569 -9.277 1.00 76.12 215 LEU A CA 1
ATOM 1732 C C . LEU A 1 215 ? 4.384 21.886 -8.585 1.00 76.12 215 LEU A C 1
ATOM 1734 O O . LEU A 1 215 ? 5.208 22.596 -9.161 1.00 76.12 215 LEU A O 1
ATOM 1738 N N . PHE A 1 216 ? 4.630 21.353 -7.383 1.00 78.69 216 PHE A N 1
ATOM 1739 C CA . PHE A 1 216 ? 5.871 21.663 -6.663 1.00 78.69 216 PHE A CA 1
ATOM 1740 C C . PHE A 1 216 ? 7.104 21.121 -7.387 1.00 78.69 216 PHE A C 1
ATOM 1742 O O . PHE A 1 216 ? 8.092 21.840 -7.526 1.00 78.69 216 PHE A O 1
ATOM 1749 N N . GLY A 1 217 ? 7.048 19.887 -7.898 1.00 78.06 217 GLY A N 1
ATOM 1750 C CA . GLY A 1 217 ? 8.164 19.308 -8.647 1.00 78.06 217 GLY A CA 1
ATOM 1751 C C . GLY A 1 217 ? 8.498 20.108 -9.906 1.00 78.06 217 GLY A C 1
ATOM 1752 O O . GLY A 1 217 ? 9.661 20.444 -10.121 1.00 78.06 217 GLY A O 1
ATOM 1753 N N . HIS A 1 218 ? 7.502 20.489 -10.707 1.00 81.50 218 HIS A N 1
ATOM 1754 C CA . HIS A 1 218 ? 7.750 21.325 -11.879 1.00 81.50 218 HIS A CA 1
ATOM 1755 C C . HIS A 1 218 ? 8.278 22.700 -11.480 1.00 81.50 218 HIS A C 1
ATOM 1757 O O . HIS A 1 218 ? 9.317 23.109 -11.988 1.00 81.50 218 HIS A O 1
ATOM 1763 N N . LEU A 1 219 ? 7.632 23.398 -10.542 1.00 83.81 219 LEU A N 1
ATOM 1764 C CA . LEU A 1 219 ? 8.061 24.734 -10.123 1.00 83.81 219 LEU A CA 1
ATOM 1765 C C . LEU A 1 219 ? 9.500 24.743 -9.608 1.00 83.81 219 LEU A C 1
ATOM 1767 O O . LEU A 1 219 ? 10.237 25.664 -9.929 1.00 83.81 219 LEU A O 1
ATOM 1771 N N . ILE A 1 220 ? 9.918 23.721 -8.857 1.00 84.06 220 ILE A N 1
ATOM 1772 C CA . ILE A 1 220 ? 11.280 23.625 -8.320 1.00 84.06 220 ILE A CA 1
ATOM 1773 C C . ILE A 1 220 ? 12.274 23.214 -9.413 1.00 84.06 220 ILE A C 1
ATOM 1775 O O . ILE A 1 220 ? 13.296 23.873 -9.596 1.00 84.06 220 ILE A O 1
ATOM 1779 N N . PHE A 1 221 ? 12.004 22.137 -10.157 1.00 82.06 221 PHE A N 1
ATOM 1780 C CA . PHE A 1 221 ? 12.984 21.573 -11.092 1.00 82.06 221 PHE A CA 1
ATOM 1781 C C . PHE A 1 221 ? 13.098 22.337 -12.413 1.00 82.06 221 PHE A C 1
ATOM 1783 O O . PHE A 1 221 ? 14.121 22.210 -13.089 1.00 82.06 221 PHE A O 1
ATOM 1790 N N . THR A 1 222 ? 12.111 23.157 -12.782 1.00 83.75 222 THR A N 1
ATOM 1791 C CA . THR A 1 222 ? 12.198 24.042 -13.958 1.00 83.75 222 THR A CA 1
ATOM 1792 C C . THR A 1 222 ? 12.983 25.326 -13.699 1.00 83.75 222 THR A C 1
ATOM 1794 O O . THR A 1 222 ? 13.353 26.003 -14.658 1.00 83.75 222 THR A O 1
ATOM 1797 N N . LEU A 1 223 ? 13.310 25.641 -12.437 1.00 85.81 223 LEU A N 1
ATOM 1798 C CA . LEU A 1 223 ? 14.157 26.790 -12.123 1.00 85.81 223 LEU A CA 1
ATOM 1799 C C . LEU A 1 223 ? 15.507 26.680 -12.849 1.00 85.81 223 LEU A C 1
ATOM 1801 O O . LEU A 1 223 ? 16.084 25.585 -12.921 1.00 85.81 223 LEU A O 1
ATOM 1805 N N . PRO A 1 224 ? 16.077 27.811 -13.308 1.00 80.69 224 PRO A N 1
ATOM 1806 C CA . PRO A 1 224 ? 17.337 27.832 -14.059 1.00 80.69 224 PRO A CA 1
ATOM 1807 C C . PRO A 1 224 ? 18.528 27.264 -13.268 1.00 80.69 224 PRO A C 1
ATOM 1809 O O . PRO A 1 224 ? 19.540 26.875 -13.848 1.00 80.69 224 PRO A O 1
ATOM 1812 N N . ILE A 1 225 ? 18.400 27.169 -11.941 1.00 85.38 225 ILE A N 1
ATOM 1813 C CA . ILE A 1 225 ? 19.392 26.567 -11.043 1.00 85.38 225 ILE A CA 1
ATOM 1814 C C . ILE A 1 225 ? 19.506 25.051 -11.283 1.00 85.38 225 ILE A C 1
ATOM 1816 O O . ILE A 1 225 ? 20.616 24.516 -11.342 1.00 85.38 225 ILE A O 1
ATOM 1820 N N . PHE A 1 226 ? 18.370 24.366 -11.455 1.00 82.56 226 PHE A N 1
ATOM 1821 C CA . PHE A 1 226 ? 18.302 22.910 -11.620 1.00 82.56 226 PHE A CA 1
ATOM 1822 C C . PHE A 1 226 ? 18.252 22.493 -13.096 1.00 82.56 226 PHE A C 1
ATOM 1824 O O . PHE A 1 226 ? 18.900 21.519 -13.485 1.00 82.56 226 PHE A O 1
ATOM 1831 N N . SER A 1 227 ? 17.541 23.246 -13.939 1.00 83.88 227 SER A N 1
ATOM 1832 C CA . SER A 1 227 ? 17.390 22.970 -15.372 1.00 83.88 227 SER A CA 1
ATOM 1833 C C . SER A 1 227 ? 18.314 23.835 -16.226 1.00 83.88 227 SER A C 1
ATOM 1835 O O . SER A 1 227 ? 17.907 24.838 -16.800 1.00 83.88 227 SER A O 1
ATOM 1837 N N . LYS A 1 228 ? 19.577 23.408 -16.354 1.00 86.12 228 LYS A N 1
ATOM 1838 C CA . LYS A 1 228 ? 20.588 24.121 -17.160 1.00 86.12 228 LYS A CA 1
ATOM 1839 C C . LYS A 1 228 ? 20.500 23.869 -18.669 1.00 86.12 228 LYS A C 1
ATOM 1841 O O . LYS A 1 228 ? 21.055 24.636 -19.445 1.00 86.12 228 LYS A O 1
ATOM 1846 N N . THR A 1 229 ? 19.860 22.780 -19.102 1.00 89.88 229 THR A N 1
ATOM 1847 C CA . THR A 1 229 ? 19.766 22.410 -20.525 1.00 89.88 229 THR A CA 1
ATOM 1848 C C . THR A 1 229 ? 18.311 22.202 -20.948 1.00 89.88 229 THR A C 1
ATOM 1850 O O . THR A 1 229 ? 17.513 21.703 -20.146 1.00 89.88 229 THR A O 1
ATOM 1853 N N . PRO A 1 230 ? 17.950 22.498 -22.215 1.00 88.12 230 PRO A N 1
ATOM 1854 C CA . PRO A 1 230 ? 16.579 22.330 -22.707 1.00 88.12 230 PRO A CA 1
ATOM 1855 C C . PRO A 1 230 ? 16.107 20.873 -22.622 1.00 88.12 230 PRO A C 1
ATOM 1857 O O . PRO A 1 230 ? 14.934 20.606 -22.379 1.00 88.12 230 PRO A O 1
ATOM 1860 N N . ARG A 1 231 ? 17.032 19.908 -22.733 1.00 87.69 231 ARG A N 1
ATOM 1861 C CA . ARG A 1 231 ? 16.730 18.482 -22.558 1.00 87.69 231 ARG A CA 1
ATOM 1862 C C . ARG A 1 231 ? 16.349 18.132 -21.117 1.00 87.69 231 ARG A C 1
ATOM 1864 O O . ARG A 1 231 ? 15.477 17.291 -20.920 1.00 87.69 231 ARG A O 1
ATOM 1871 N N . MET A 1 232 ? 16.990 18.743 -20.117 1.00 85.81 232 MET A N 1
ATOM 1872 C CA . MET A 1 232 ? 16.592 18.540 -18.721 1.00 85.81 232 MET A CA 1
ATOM 1873 C C . MET A 1 232 ? 15.233 19.175 -18.443 1.00 85.81 232 MET A C 1
ATOM 1875 O O . MET A 1 232 ? 14.382 18.517 -17.852 1.00 85.81 232 MET A O 1
ATOM 1879 N N . LEU A 1 233 ? 14.988 20.379 -18.966 1.00 87.06 233 LEU A N 1
ATOM 1880 C CA . LEU A 1 233 ? 13.687 21.036 -18.853 1.00 87.06 233 LEU A CA 1
ATOM 1881 C C . LEU A 1 233 ? 12.563 20.178 -19.460 1.00 87.06 233 LEU A C 1
ATOM 1883 O O . LEU A 1 233 ? 11.554 19.925 -18.806 1.00 87.06 233 LEU A O 1
ATOM 1887 N N . ALA A 1 234 ? 12.769 19.635 -20.665 1.00 87.06 234 ALA A N 1
ATOM 1888 C CA . ALA A 1 234 ? 11.825 18.720 -21.316 1.00 87.06 234 ALA A CA 1
ATOM 1889 C C . ALA A 1 234 ? 11.541 17.453 -20.482 1.00 87.06 234 ALA A C 1
ATOM 1891 O O . ALA A 1 234 ? 10.434 16.925 -20.492 1.00 87.06 234 ALA A O 1
ATOM 1892 N N . ARG A 1 235 ? 12.530 16.963 -19.724 1.00 84.25 235 ARG A N 1
ATOM 1893 C CA . ARG A 1 235 ? 12.361 15.794 -18.849 1.00 84.25 235 ARG A CA 1
ATOM 1894 C C . ARG A 1 235 ? 11.538 16.110 -17.599 1.00 84.25 235 ARG A C 1
ATOM 1896 O O . ARG A 1 235 ? 10.736 15.275 -17.201 1.00 84.25 235 ARG A O 1
ATOM 1903 N N . TYR A 1 236 ? 11.734 17.276 -16.985 1.00 83.62 236 TYR A N 1
ATOM 1904 C CA . TYR A 1 236 ? 10.979 17.691 -15.793 1.00 83.62 236 TYR A CA 1
ATOM 1905 C C . TYR A 1 236 ? 9.568 18.200 -16.110 1.00 83.62 236 TYR A C 1
ATOM 1907 O O . TYR A 1 236 ? 8.694 18.173 -15.249 1.00 83.62 236 TYR A O 1
ATOM 1915 N N . THR A 1 237 ? 9.339 18.651 -17.343 1.00 84.50 237 THR A N 1
ATOM 1916 C CA . THR A 1 237 ? 8.015 19.051 -17.845 1.00 84.50 237 THR A CA 1
ATOM 1917 C C . THR A 1 237 ? 7.167 17.866 -18.314 1.00 84.50 237 THR A C 1
ATOM 1919 O O . THR A 1 237 ? 5.959 18.018 -18.478 1.00 84.50 237 THR A O 1
ATOM 1922 N N . ALA A 1 238 ? 7.765 16.685 -18.506 1.00 84.62 238 ALA A N 1
ATOM 1923 C CA . ALA A 1 238 ? 7.031 15.490 -18.901 1.00 84.62 238 ALA A CA 1
ATOM 1924 C C . ALA A 1 238 ? 6.015 15.064 -17.817 1.00 84.62 238 ALA A C 1
ATOM 1926 O O . ALA A 1 238 ? 6.333 15.124 -16.624 1.00 84.62 238 ALA A O 1
ATOM 1927 N N . PRO A 1 239 ? 4.814 14.585 -18.198 1.00 84.06 239 PRO A N 1
ATOM 1928 C CA . PRO A 1 239 ? 3.819 14.138 -17.230 1.00 84.06 239 PRO A CA 1
ATOM 1929 C C . PRO A 1 239 ? 4.291 12.893 -16.481 1.00 84.06 239 PRO A C 1
ATOM 1931 O O . PRO A 1 239 ? 4.940 12.009 -17.044 1.00 84.06 239 PRO A O 1
ATOM 1934 N N . TRP A 1 240 ? 3.940 12.811 -15.203 1.00 84.31 240 TRP A N 1
ATOM 1935 C CA . TRP A 1 240 ? 4.335 11.698 -14.352 1.00 84.31 240 TRP A CA 1
ATOM 1936 C C . TRP A 1 240 ? 3.410 10.496 -14.516 1.00 84.31 240 TRP A C 1
ATOM 1938 O O . TRP A 1 240 ? 2.245 10.601 -14.906 1.00 84.31 240 TRP A O 1
ATOM 1948 N N . SER A 1 241 ? 3.943 9.333 -14.163 1.00 88.81 241 SER A N 1
ATOM 1949 C CA . SER A 1 241 ? 3.169 8.109 -14.023 1.00 88.81 241 SER A CA 1
ATOM 1950 C C . SER A 1 241 ? 2.576 7.976 -12.632 1.00 88.81 241 SER A C 1
ATOM 1952 O O . SER A 1 241 ? 3.201 8.378 -11.652 1.00 88.81 241 SER A O 1
ATOM 1954 N N . PHE A 1 242 ? 1.418 7.330 -12.542 1.00 89.50 242 PHE A N 1
ATOM 1955 C CA . PHE A 1 242 ? 0.781 7.025 -11.268 1.00 89.50 242 PHE A CA 1
ATOM 1956 C C . PHE A 1 242 ? 1.665 6.103 -10.398 1.00 89.50 242 PHE A C 1
ATOM 1958 O O . PHE A 1 242 ? 1.984 4.992 -10.834 1.00 89.50 242 PHE A O 1
ATOM 1965 N N . PRO A 1 243 ? 2.066 6.516 -9.180 1.00 89.25 243 PRO A N 1
ATOM 1966 C CA . PRO A 1 243 ? 2.902 5.703 -8.304 1.00 89.25 243 PRO A CA 1
ATOM 1967 C C . PRO A 1 243 ? 2.053 4.666 -7.554 1.00 89.25 243 PRO A C 1
ATOM 1969 O O . PRO A 1 243 ? 1.571 4.902 -6.442 1.00 89.25 243 PRO A O 1
ATOM 1972 N N . TYR A 1 244 ? 1.895 3.481 -8.150 1.00 89.69 244 TYR A N 1
ATOM 1973 C CA . TYR A 1 244 ? 1.098 2.389 -7.573 1.00 89.69 244 TYR A CA 1
ATOM 1974 C C . TYR A 1 244 ? 1.558 1.995 -6.167 1.00 89.69 244 TYR A C 1
ATOM 1976 O O . TYR A 1 244 ? 0.735 1.745 -5.292 1.00 89.69 244 TYR A O 1
ATOM 1984 N N . TYR A 1 245 ? 2.865 1.983 -5.919 1.00 90.69 245 TYR A N 1
ATOM 1985 C CA . TYR A 1 245 ? 3.428 1.595 -4.626 1.00 90.69 245 TYR A CA 1
ATOM 1986 C C . TYR A 1 245 ? 3.066 2.546 -3.468 1.00 90.69 245 TYR A C 1
ATOM 1988 O O . TYR A 1 245 ? 3.176 2.137 -2.315 1.00 90.69 245 TYR A O 1
ATOM 1996 N N . TYR A 1 246 ? 2.631 3.781 -3.755 1.00 90.56 246 TYR A N 1
ATOM 1997 C CA . TYR A 1 246 ? 2.240 4.784 -2.758 1.00 90.56 246 TYR A CA 1
ATOM 1998 C C . TYR A 1 246 ? 0.728 4.783 -2.496 1.00 90.56 246 TYR A C 1
ATOM 2000 O O . TYR A 1 246 ? 0.292 4.569 -1.366 1.00 90.56 246 TYR A O 1
ATOM 2008 N N . TYR A 1 247 ? -0.092 5.010 -3.529 1.00 90.69 247 TYR A N 1
ATOM 2009 C CA . TYR A 1 247 ? -1.541 5.167 -3.339 1.00 90.69 247 TYR A CA 1
ATOM 2010 C C . TYR A 1 247 ? -2.220 3.837 -3.012 1.00 90.69 247 TYR A C 1
ATOM 2012 O O . TYR A 1 247 ? -3.126 3.787 -2.183 1.00 90.69 247 TYR A O 1
ATOM 2020 N N . TYR A 1 248 ? -1.765 2.743 -3.626 1.00 91.50 248 TYR A N 1
ATOM 2021 C CA . TYR A 1 248 ? -2.447 1.458 -3.527 1.00 91.50 248 TYR A CA 1
ATOM 2022 C C . TYR A 1 248 ? -2.470 0.907 -2.091 1.00 91.50 248 TYR A C 1
ATOM 2024 O O . TYR A 1 248 ? -3.560 0.610 -1.600 1.00 91.50 248 TYR A O 1
ATOM 2032 N N . PRO A 1 249 ? -1.342 0.840 -1.352 1.00 92.88 249 PRO A N 1
ATOM 2033 C CA . PRO A 1 249 ? -1.378 0.377 0.034 1.00 92.88 249 PRO A CA 1
ATOM 2034 C C . PRO A 1 249 ? -2.135 1.323 0.969 1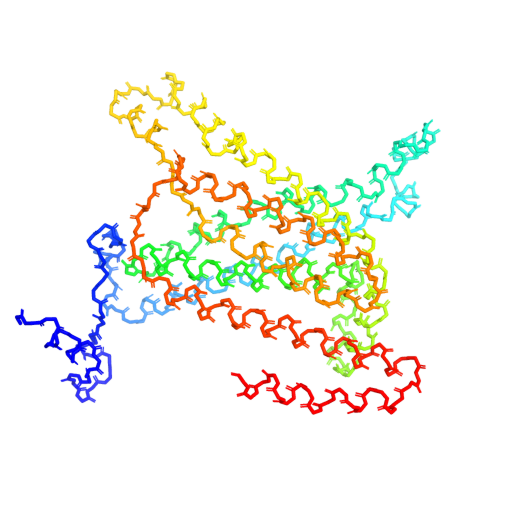.00 92.88 249 PRO A C 1
ATOM 2036 O O . PRO A 1 249 ? -2.758 0.841 1.907 1.00 92.88 249 PRO A O 1
ATOM 2039 N N . ASN A 1 250 ? -2.142 2.635 0.702 1.00 92.06 250 ASN A N 1
ATOM 2040 C CA . ASN A 1 250 ? -2.900 3.609 1.497 1.00 92.06 250 ASN A CA 1
ATOM 2041 C C . ASN A 1 250 ? -4.418 3.397 1.383 1.00 92.06 250 ASN A C 1
ATOM 2043 O O . ASN A 1 250 ? -5.118 3.366 2.394 1.00 92.06 250 ASN A O 1
ATOM 2047 N N . HIS A 1 251 ? -4.931 3.177 0.170 1.00 93.88 251 HIS A N 1
ATOM 2048 C CA . HIS A 1 251 ? -6.348 2.860 -0.034 1.00 93.88 251 HIS A CA 1
ATOM 2049 C C . HIS A 1 251 ? -6.751 1.545 0.633 1.00 93.88 251 HIS A C 1
ATOM 2051 O O . HIS A 1 251 ? -7.811 1.456 1.253 1.00 93.88 251 HIS A O 1
ATOM 2057 N N . ILE A 1 252 ? -5.893 0.529 0.526 1.00 94.06 252 ILE A N 1
ATOM 2058 C CA . ILE A 1 252 ? -6.128 -0.766 1.164 1.00 94.06 252 ILE A CA 1
ATOM 2059 C C . ILE A 1 252 ? -6.091 -0.624 2.684 1.00 94.06 252 ILE A C 1
ATOM 2061 O O . ILE A 1 252 ? -6.968 -1.159 3.348 1.00 94.06 252 ILE A O 1
ATOM 2065 N N . LEU A 1 253 ? -5.147 0.134 3.244 1.00 93.44 253 LEU A N 1
ATOM 2066 C CA . LEU A 1 253 ? -5.090 0.408 4.679 1.00 93.44 253 LEU A CA 1
ATOM 2067 C C . LEU A 1 253 ? -6.402 1.027 5.178 1.00 93.44 253 LEU A C 1
ATOM 2069 O O . LEU A 1 253 ? -6.952 0.572 6.177 1.00 93.44 253 LEU A O 1
ATOM 2073 N N . ILE A 1 254 ? -6.937 2.018 4.460 1.00 94.62 254 ILE A N 1
ATOM 2074 C CA . ILE A 1 254 ? -8.220 2.649 4.798 1.00 94.62 254 ILE A CA 1
ATOM 2075 C C . ILE A 1 254 ? -9.369 1.642 4.723 1.00 94.62 254 ILE A C 1
ATOM 2077 O O . ILE A 1 254 ? -10.232 1.638 5.602 1.00 94.62 254 ILE A O 1
ATOM 2081 N N . LEU A 1 255 ? -9.360 0.742 3.736 1.00 95.31 255 LEU A N 1
ATOM 2082 C CA . LEU A 1 255 ? -10.324 -0.354 3.654 1.00 95.31 255 LEU A CA 1
ATOM 2083 C C . LEU A 1 255 ? -10.216 -1.294 4.865 1.00 95.31 255 LEU A C 1
ATOM 2085 O O . LEU A 1 255 ? -11.233 -1.586 5.490 1.00 95.31 255 LEU A O 1
ATOM 2089 N N . VAL A 1 256 ? -9.005 -1.715 5.244 1.00 94.50 256 VAL A N 1
ATOM 2090 C CA . VAL A 1 256 ? -8.776 -2.584 6.411 1.00 94.50 256 VAL A CA 1
ATOM 2091 C C . VAL A 1 256 ? -9.243 -1.911 7.703 1.00 94.50 256 VAL A C 1
ATOM 2093 O O . VAL A 1 256 ? -9.949 -2.534 8.496 1.00 94.50 256 VAL A O 1
ATOM 2096 N N . ILE A 1 257 ? -8.917 -0.631 7.902 1.00 93.38 257 ILE A N 1
ATOM 2097 C CA . ILE A 1 257 ? -9.374 0.161 9.054 1.00 93.38 257 ILE A CA 1
ATOM 2098 C C . ILE A 1 257 ? -10.905 0.222 9.082 1.00 93.38 257 ILE A C 1
ATOM 2100 O O . ILE A 1 257 ? -11.515 -0.041 10.116 1.00 93.38 257 ILE A O 1
ATOM 2104 N N . THR A 1 258 ? -11.532 0.518 7.942 1.00 95.00 258 THR A N 1
ATOM 2105 C CA . THR A 1 258 ? -12.992 0.621 7.820 1.00 95.00 258 THR A CA 1
ATOM 2106 C C . THR A 1 258 ? -13.677 -0.691 8.191 1.00 95.00 258 THR A C 1
ATOM 2108 O O . THR A 1 258 ? -14.624 -0.687 8.972 1.00 95.00 258 THR A O 1
ATOM 2111 N N . VAL A 1 259 ? -13.184 -1.817 7.670 1.00 94.25 259 VAL A N 1
ATOM 2112 C CA . VAL A 1 259 ? -13.721 -3.149 7.982 1.00 94.25 259 VAL A CA 1
ATOM 2113 C C . VAL A 1 259 ? -13.537 -3.464 9.467 1.00 94.25 259 VAL A C 1
ATOM 2115 O O . VAL A 1 259 ? -14.505 -3.836 10.127 1.00 94.25 259 VAL A O 1
ATOM 2118 N N . THR A 1 260 ? -12.343 -3.222 10.015 1.00 91.69 260 THR A N 1
ATOM 2119 C CA . THR A 1 260 ? -12.014 -3.487 11.427 1.00 91.69 260 THR A CA 1
ATOM 2120 C C . THR A 1 260 ? -12.916 -2.704 12.388 1.00 91.69 260 THR A C 1
ATOM 2122 O O . THR A 1 260 ? -13.383 -3.244 13.388 1.00 91.69 260 THR A O 1
ATOM 2125 N N . TYR A 1 261 ? -13.214 -1.442 12.071 1.00 91.56 261 TYR A N 1
ATOM 2126 C CA . TYR A 1 261 ? -14.014 -0.556 12.922 1.00 91.56 261 TYR A CA 1
ATOM 2127 C C . TYR A 1 261 ? -15.507 -0.520 12.596 1.00 91.56 261 TYR A C 1
ATOM 2129 O O . TYR A 1 261 ? -16.261 0.107 13.337 1.00 91.56 261 TYR A O 1
ATOM 2137 N N . SER A 1 262 ? -15.953 -1.198 11.538 1.00 93.56 262 SER A N 1
ATOM 2138 C CA . SER A 1 262 ? -17.342 -1.161 11.057 1.00 93.56 262 SER A CA 1
ATOM 2139 C C . SER A 1 262 ? -18.382 -1.481 12.138 1.00 93.56 262 SER A C 1
ATOM 2141 O O . SER A 1 262 ? -19.413 -0.817 12.220 1.00 93.56 262 SER A O 1
ATOM 2143 N N . VAL A 1 263 ? -18.096 -2.465 12.997 1.00 90.50 263 VAL A N 1
ATOM 2144 C CA . VAL A 1 263 ? -18.984 -2.893 14.092 1.00 90.50 263 VAL A CA 1
ATOM 2145 C C . VAL A 1 263 ? -18.780 -2.061 15.360 1.00 90.50 263 VAL A C 1
ATOM 2147 O O . VAL A 1 263 ? -19.729 -1.828 16.105 1.00 90.50 263 VAL A O 1
ATOM 2150 N N . ILE A 1 264 ? -17.551 -1.605 15.616 1.00 88.81 264 ILE A N 1
ATOM 2151 C CA . ILE A 1 264 ? -17.200 -0.855 16.832 1.00 88.81 264 ILE A CA 1
ATOM 2152 C C . ILE A 1 264 ? -17.729 0.584 16.750 1.00 88.81 264 ILE A C 1
ATOM 2154 O O . ILE A 1 264 ? -18.305 1.081 17.712 1.00 88.81 264 ILE A O 1
ATOM 2158 N N . GLN A 1 265 ? -17.543 1.239 15.601 1.00 90.12 265 GLN A N 1
ATOM 2159 C CA . GLN A 1 265 ? -17.908 2.630 15.340 1.00 90.12 265 GLN A CA 1
ATOM 2160 C C . GLN A 1 265 ? -18.553 2.734 13.940 1.00 90.12 265 GLN A C 1
ATOM 2162 O O . GLN A 1 265 ? -17.870 3.079 12.972 1.00 90.12 265 GLN A O 1
ATOM 2167 N N . PRO A 1 266 ? -19.872 2.493 13.803 1.00 92.50 266 PRO A N 1
ATOM 2168 C CA . PRO A 1 266 ? -20.551 2.398 12.501 1.00 92.50 266 PRO A CA 1
ATOM 2169 C C . PRO A 1 266 ? -20.438 3.655 11.633 1.00 92.50 266 PRO A C 1
ATOM 2171 O O . PRO A 1 266 ? -20.456 3.580 10.405 1.00 92.50 266 PRO A O 1
ATOM 2174 N N . LEU A 1 267 ? -20.265 4.819 12.266 1.00 92.81 267 LEU A N 1
ATOM 2175 C CA . LEU A 1 267 ? -20.071 6.103 11.594 1.00 92.81 267 LEU A CA 1
ATOM 2176 C C . LEU A 1 267 ? -18.862 6.095 10.636 1.00 92.81 267 LEU A C 1
ATOM 2178 O O . LEU A 1 267 ? -18.861 6.833 9.651 1.00 92.81 267 LEU A O 1
ATOM 2182 N N . ILE A 1 268 ? -17.863 5.233 10.873 1.00 94.75 268 ILE A N 1
ATOM 2183 C CA . ILE A 1 268 ? -16.691 5.109 9.998 1.00 94.75 268 ILE A CA 1
ATOM 2184 C C . ILE A 1 268 ? -17.072 4.693 8.571 1.00 94.75 268 ILE A C 1
ATOM 2186 O O . ILE A 1 268 ? -16.427 5.127 7.622 1.00 94.75 268 ILE A O 1
ATOM 2190 N N . LEU A 1 269 ? -18.152 3.919 8.401 1.00 95.19 269 LEU A N 1
ATOM 2191 C CA . LEU A 1 269 ? -18.621 3.457 7.092 1.00 95.19 269 LEU A CA 1
ATOM 2192 C C . LEU A 1 269 ? -19.089 4.616 6.210 1.00 95.19 269 LEU A C 1
ATOM 2194 O O . LEU A 1 269 ? -18.808 4.626 5.014 1.00 95.19 269 LEU A O 1
ATOM 2198 N N . ILE A 1 270 ? -19.760 5.613 6.795 1.00 95.81 270 ILE A N 1
ATOM 2199 C CA . ILE A 1 270 ? -20.245 6.791 6.062 1.00 95.81 270 ILE A CA 1
ATOM 2200 C C . ILE A 1 270 ? -19.054 7.615 5.558 1.00 95.81 270 ILE A C 1
ATOM 2202 O O . ILE A 1 270 ? -19.009 7.998 4.389 1.00 95.81 270 ILE A O 1
ATOM 2206 N N . PHE A 1 271 ? -18.052 7.835 6.413 1.00 94.31 271 PHE A N 1
ATOM 2207 C CA . PHE A 1 271 ? -16.841 8.561 6.027 1.00 94.31 271 PHE A CA 1
ATOM 2208 C C . PHE A 1 271 ? -15.972 7.782 5.036 1.00 94.31 271 PHE A C 1
ATOM 2210 O O . PHE A 1 271 ? -15.407 8.380 4.123 1.00 94.31 271 PHE A O 1
ATOM 2217 N N . ALA A 1 272 ? -15.900 6.458 5.159 1.00 95.62 272 ALA A N 1
ATOM 2218 C CA . ALA A 1 272 ? -15.207 5.613 4.194 1.00 95.62 272 ALA A CA 1
ATOM 2219 C C . ALA A 1 272 ? -15.908 5.609 2.828 1.00 95.62 272 ALA A C 1
ATOM 2221 O O . ALA A 1 272 ? -15.246 5.702 1.796 1.00 95.62 272 ALA A O 1
ATOM 2222 N N . LEU A 1 273 ? -17.245 5.566 2.802 1.00 96.12 273 LEU A N 1
ATOM 2223 C CA . LEU A 1 273 ? -18.015 5.699 1.566 1.00 96.12 273 LEU A CA 1
ATOM 2224 C C . LEU A 1 273 ? -17.727 7.042 0.892 1.00 96.12 273 LEU A C 1
ATOM 2226 O O . LEU A 1 273 ? -17.469 7.079 -0.311 1.00 96.12 273 LEU A O 1
ATOM 2230 N N . PHE A 1 274 ? -17.725 8.132 1.663 1.00 95.56 274 PHE A N 1
ATOM 2231 C CA . PHE A 1 274 ? -17.356 9.455 1.164 1.00 95.56 274 PHE A CA 1
ATOM 2232 C C . PHE A 1 274 ? -15.929 9.466 0.596 1.00 95.56 274 PHE A C 1
ATOM 2234 O O . PHE A 1 274 ? -15.727 9.891 -0.541 1.00 95.56 274 PHE A O 1
ATOM 2241 N N . TYR A 1 275 ? -14.962 8.917 1.336 1.00 95.75 275 TYR A N 1
ATOM 2242 C CA . TYR A 1 275 ? -13.568 8.784 0.915 1.00 95.75 275 TYR A CA 1
ATOM 2243 C C . TYR A 1 275 ? -13.436 8.077 -0.443 1.00 95.75 275 TYR A C 1
ATOM 2245 O O . TYR A 1 275 ? -12.876 8.643 -1.384 1.00 95.75 275 TYR A O 1
ATOM 2253 N N . PHE A 1 276 ? -14.003 6.873 -0.581 1.00 95.81 276 PHE A N 1
ATOM 2254 C CA . PHE A 1 276 ? -13.915 6.106 -1.827 1.00 95.81 276 PHE A CA 1
ATOM 2255 C C . PHE A 1 276 ? -14.701 6.752 -2.972 1.00 95.81 276 PHE A C 1
ATOM 2257 O O . PHE A 1 276 ? -14.251 6.702 -4.114 1.00 95.81 276 PHE A O 1
ATOM 2264 N N . SER A 1 277 ? -15.830 7.407 -2.689 1.00 95.56 277 SER A N 1
ATOM 2265 C CA . SER A 1 277 ? -16.615 8.117 -3.709 1.00 95.56 277 SER A CA 1
ATOM 2266 C C . SER A 1 277 ? -15.833 9.285 -4.310 1.00 95.56 277 SER A C 1
ATOM 2268 O O . SER A 1 277 ? -15.766 9.421 -5.532 1.00 95.56 277 SER A O 1
ATOM 2270 N N . VAL A 1 278 ? -15.185 10.095 -3.467 1.00 95.50 278 VAL A N 1
ATOM 2271 C CA . VAL A 1 278 ? -14.324 11.195 -3.923 1.00 95.50 278 VAL A CA 1
ATOM 2272 C C . VAL A 1 278 ? -13.110 10.648 -4.674 1.00 95.50 278 VAL A C 1
ATOM 2274 O O . VAL A 1 278 ? -12.816 11.117 -5.773 1.00 95.50 278 VAL A O 1
ATOM 2277 N N . ALA A 1 279 ? -12.447 9.618 -4.137 1.00 95.06 279 ALA A N 1
ATOM 2278 C CA . ALA A 1 279 ? -11.303 8.983 -4.787 1.00 95.06 279 ALA A CA 1
ATOM 2279 C C . ALA A 1 279 ? -11.653 8.472 -6.196 1.00 95.06 279 ALA A C 1
ATOM 2281 O O . ALA A 1 279 ? -10.901 8.706 -7.140 1.00 95.06 279 ALA A O 1
ATOM 2282 N N . LEU A 1 280 ? -12.815 7.830 -6.369 1.00 95.31 280 LEU A N 1
ATOM 2283 C CA . LEU A 1 280 ? -13.268 7.334 -7.671 1.00 95.31 280 LEU A CA 1
ATOM 2284 C C . LEU A 1 280 ? -13.396 8.454 -8.706 1.00 95.31 280 LEU A C 1
ATOM 2286 O O . LEU A 1 280 ? -12.952 8.281 -9.839 1.00 95.31 280 LEU A O 1
ATOM 2290 N N . VAL A 1 281 ? -13.977 9.597 -8.334 1.00 95.62 281 VAL A N 1
ATOM 2291 C CA . VAL A 1 281 ? -14.128 10.741 -9.247 1.00 95.62 281 VAL A CA 1
ATOM 2292 C C . VAL A 1 281 ? -12.767 11.354 -9.580 1.00 95.62 281 VAL A C 1
ATOM 2294 O O . VAL A 1 281 ? -12.461 11.559 -10.757 1.00 95.62 281 VAL A O 1
ATOM 2297 N N . VAL A 1 282 ? -11.933 11.598 -8.563 1.00 94.38 282 VAL A N 1
ATOM 2298 C CA . VAL A 1 282 ? -10.615 12.230 -8.721 1.00 94.38 282 VAL A CA 1
ATOM 2299 C C . VAL A 1 282 ? -9.692 11.363 -9.570 1.00 94.38 282 VAL A C 1
ATOM 2301 O O . VAL A 1 282 ? -9.233 11.810 -10.621 1.00 94.38 282 VAL A O 1
ATOM 2304 N N . TYR A 1 283 ? -9.457 10.106 -9.186 1.00 92.75 283 TYR A N 1
ATOM 2305 C CA . TYR A 1 283 ? -8.520 9.255 -9.917 1.00 92.75 283 TYR A CA 1
ATOM 2306 C C . TYR A 1 283 ? -9.028 8.911 -11.315 1.00 92.75 283 TYR A C 1
ATOM 2308 O O . TYR A 1 283 ? -8.226 8.853 -12.244 1.00 92.75 283 TYR A O 1
ATOM 2316 N N . ARG A 1 284 ? -10.346 8.770 -11.527 1.00 94.62 284 ARG A N 1
ATOM 2317 C CA . ARG A 1 284 ? -10.900 8.611 -12.883 1.00 94.62 284 ARG A CA 1
ATOM 2318 C C . ARG A 1 284 ? -10.556 9.802 -13.775 1.00 94.62 284 ARG A C 1
ATOM 2320 O O . ARG A 1 284 ? -10.169 9.596 -14.923 1.00 94.62 284 ARG A O 1
ATOM 2327 N N . HIS A 1 285 ? -10.688 11.024 -13.261 1.00 93.75 285 HIS A N 1
ATOM 2328 C CA . HIS A 1 285 ? -10.297 12.225 -13.992 1.00 93.75 285 HIS A CA 1
ATOM 2329 C C . HIS A 1 285 ? -8.787 12.236 -14.273 1.00 93.75 285 HIS A C 1
ATOM 2331 O O . HIS A 1 285 ? -8.365 12.384 -15.418 1.00 93.75 285 HIS A O 1
ATOM 2337 N N . GLN A 1 286 ? -7.957 11.994 -13.260 1.00 91.94 286 GLN A N 1
ATOM 2338 C CA . GLN A 1 286 ? -6.504 12.048 -13.421 1.00 91.94 286 GLN A CA 1
ATOM 2339 C C . GLN A 1 286 ? -5.938 10.964 -14.346 1.00 91.94 286 GLN A C 1
ATOM 2341 O O . GLN A 1 286 ? -5.013 11.237 -15.111 1.00 91.94 286 GLN A O 1
ATOM 2346 N N . TYR A 1 287 ? -6.488 9.746 -14.321 1.00 91.50 287 TYR A N 1
ATOM 2347 C CA . TYR A 1 287 ? -6.097 8.691 -15.260 1.00 91.50 287 TYR A CA 1
ATOM 2348 C C . TYR A 1 287 ? -6.459 9.030 -16.707 1.00 91.50 287 TYR A C 1
ATOM 2350 O O . TYR A 1 287 ? -5.781 8.556 -17.616 1.00 91.50 287 TYR A O 1
ATOM 2358 N N . ALA A 1 288 ? -7.507 9.827 -16.930 1.00 92.50 288 ALA A N 1
ATOM 2359 C CA . ALA A 1 288 ? -7.906 10.247 -18.267 1.00 92.50 288 ALA A CA 1
ATOM 2360 C C . ALA A 1 288 ? -7.042 11.397 -18.808 1.00 92.50 288 ALA A C 1
ATOM 2362 O O . ALA A 1 288 ? -6.725 11.397 -19.996 1.00 92.50 288 ALA A O 1
ATOM 2363 N N . PHE A 1 289 ? -6.663 12.363 -17.961 1.00 89.94 289 PHE A N 1
ATOM 2364 C CA . PHE A 1 289 ? -6.079 13.628 -18.430 1.00 89.94 289 PHE A CA 1
ATOM 2365 C C . PHE A 1 289 ? -4.626 13.882 -18.021 1.00 89.94 289 PHE A C 1
ATOM 2367 O O . PHE A 1 289 ? -3.939 14.635 -18.707 1.00 89.94 289 PHE A O 1
ATOM 2374 N N . CYS A 1 290 ? -4.138 13.290 -16.930 1.00 87.62 290 CYS A N 1
ATOM 2375 C CA . CYS A 1 290 ? -2.874 13.716 -16.329 1.00 87.62 290 CYS A CA 1
ATOM 2376 C C . CYS A 1 290 ? -1.779 12.647 -16.327 1.00 87.62 290 CYS A C 1
ATOM 2378 O O . CYS A 1 290 ? -0.606 12.975 -16.514 1.00 87.62 290 CYS A O 1
ATOM 2380 N N . TYR A 1 291 ? -2.129 11.388 -16.060 1.00 89.88 291 TYR A N 1
ATOM 2381 C CA . TYR A 1 291 ? -1.134 10.334 -15.871 1.00 89.88 291 TYR A CA 1
ATOM 2382 C C . TYR A 1 291 ? -0.745 9.643 -17.175 1.00 89.88 291 TYR A C 1
ATOM 2384 O O . TYR A 1 291 ? -1.593 9.245 -17.971 1.00 89.88 291 TYR A O 1
ATOM 2392 N N . ILE A 1 292 ? 0.556 9.396 -17.335 1.00 90.50 292 ILE A N 1
ATOM 2393 C CA . ILE A 1 292 ? 1.095 8.554 -18.408 1.00 90.50 292 ILE A CA 1
ATOM 2394 C C . ILE A 1 292 ? 1.466 7.178 -17.853 1.00 90.50 292 ILE A C 1
ATOM 2396 O O . ILE A 1 292 ? 2.018 7.045 -16.761 1.00 90.50 292 ILE A O 1
ATOM 2400 N N . ARG A 1 293 ? 1.197 6.118 -18.619 1.00 89.06 293 ARG A N 1
ATOM 2401 C CA . ARG A 1 293 ? 1.621 4.761 -18.256 1.00 89.06 293 ARG A CA 1
ATOM 2402 C C . ARG A 1 293 ? 3.124 4.602 -18.475 1.00 89.06 293 ARG A C 1
ATOM 2404 O O . ARG A 1 293 ? 3.610 4.758 -19.592 1.00 89.06 293 ARG A O 1
ATOM 2411 N N . LYS A 1 294 ? 3.847 4.270 -17.405 1.00 87.31 294 LYS A N 1
ATOM 2412 C CA . LYS A 1 294 ? 5.293 3.994 -17.442 1.00 87.31 294 LYS A CA 1
ATOM 2413 C C . LYS A 1 294 ? 5.603 2.608 -18.015 1.00 87.31 294 LYS A C 1
ATOM 2415 O O . LYS A 1 294 ? 6.564 2.462 -18.763 1.00 87.31 294 LYS A O 1
ATOM 2420 N N . PHE A 1 295 ? 4.782 1.622 -17.667 1.00 89.25 295 PHE A N 1
ATOM 2421 C CA . PHE A 1 295 ? 4.843 0.235 -18.130 1.00 89.25 295 PHE A CA 1
ATOM 2422 C C . PHE A 1 295 ? 3.428 -0.359 -18.146 1.00 89.25 295 PHE A C 1
ATOM 2424 O O . PHE A 1 295 ? 2.547 0.132 -17.434 1.00 89.25 295 PHE A O 1
ATOM 2431 N N . GLU A 1 296 ? 3.214 -1.418 -18.927 1.00 87.56 296 GLU A N 1
ATOM 2432 C CA . GLU A 1 296 ? 1.962 -2.180 -18.946 1.00 87.56 296 GLU A CA 1
ATOM 2433 C C . GLU A 1 296 ? 2.172 -3.571 -18.320 1.00 87.56 296 GLU A C 1
ATOM 2435 O O . GLU A 1 296 ? 2.925 -4.396 -18.830 1.00 87.56 296 GLU A O 1
ATOM 2440 N N . SER A 1 297 ? 1.512 -3.830 -17.183 1.00 79.50 297 SER A N 1
ATOM 2441 C CA . SER A 1 297 ? 1.637 -5.086 -16.411 1.00 79.50 297 SER A CA 1
ATOM 2442 C C . SER A 1 297 ? 0.410 -6.007 -16.565 1.00 79.50 297 SER A C 1
ATOM 2444 O O . SER A 1 297 ? 0.357 -7.104 -16.008 1.00 79.50 297 SER A O 1
ATOM 2446 N N . GLY A 1 298 ? -0.623 -5.576 -17.305 1.00 81.56 298 GLY A N 1
ATOM 2447 C CA . GLY A 1 298 ? -1.831 -6.378 -17.543 1.00 81.56 298 GLY A CA 1
ATOM 2448 C C . GLY A 1 298 ? -2.702 -6.615 -16.300 1.00 81.56 298 GLY A C 1
ATOM 2449 O O . GLY A 1 298 ? -3.575 -7.477 -16.314 1.00 81.56 298 GLY A O 1
ATOM 2450 N N . GLY A 1 299 ? -2.457 -5.895 -15.198 1.00 82.75 299 GLY A N 1
ATOM 2451 C CA . GLY A 1 299 ? -3.320 -5.822 -14.007 1.00 82.75 299 GLY A CA 1
ATOM 2452 C C . GLY A 1 299 ? -3.404 -7.072 -13.115 1.00 82.75 299 GLY A C 1
ATOM 2453 O O . GLY A 1 299 ? -3.781 -6.958 -11.947 1.00 82.75 299 GLY A O 1
ATOM 2454 N N . SER A 1 300 ? -3.017 -8.251 -13.608 1.00 79.81 300 SER A N 1
ATOM 2455 C CA . SER A 1 300 ? -3.194 -9.540 -12.914 1.00 79.81 300 SER A CA 1
ATOM 2456 C C . SER A 1 300 ? -2.546 -9.591 -11.523 1.00 79.81 300 SER A C 1
ATOM 2458 O O . SER A 1 300 ? -3.130 -10.109 -10.566 1.00 79.81 300 SER A O 1
ATOM 2460 N N . ARG A 1 301 ? -1.352 -9.007 -11.385 1.00 84.69 301 ARG A N 1
ATOM 2461 C CA . ARG A 1 301 ? -0.595 -8.968 -10.128 1.00 84.69 301 ARG A CA 1
ATOM 2462 C C . ARG A 1 301 ? -1.267 -8.081 -9.080 1.00 84.69 301 ARG A C 1
ATOM 2464 O O . ARG A 1 301 ? -1.400 -8.494 -7.929 1.00 84.69 301 ARG A O 1
ATOM 2471 N N . HIS A 1 302 ? -1.753 -6.911 -9.495 1.00 85.88 302 HIS A N 1
ATOM 2472 C CA . HIS A 1 302 ? -2.470 -5.985 -8.620 1.00 85.88 302 HIS A CA 1
ATOM 2473 C C . HIS A 1 302 ? -3.784 -6.593 -8.127 1.00 85.88 302 HIS A C 1
ATOM 2475 O O . HIS A 1 302 ? -4.040 -6.573 -6.929 1.00 85.88 302 HIS A O 1
ATOM 2481 N N . TYR A 1 303 ? -4.556 -7.234 -9.010 1.00 87.69 303 TYR A N 1
ATOM 2482 C CA . TYR A 1 303 ? -5.792 -7.922 -8.624 1.00 87.69 303 TYR A CA 1
ATOM 2483 C C . TYR A 1 303 ? -5.552 -8.994 -7.549 1.00 87.69 303 TYR A C 1
ATOM 2485 O O . TYR A 1 303 ? -6.226 -9.011 -6.519 1.00 87.69 303 TYR A O 1
ATOM 2493 N N . ARG A 1 304 ? -4.530 -9.844 -7.733 1.00 89.69 304 ARG A N 1
ATOM 2494 C CA . ARG A 1 304 ? -4.173 -10.873 -6.744 1.00 89.69 304 ARG A CA 1
ATOM 2495 C C . ARG A 1 304 ? -3.756 -10.268 -5.401 1.00 89.69 304 ARG A C 1
ATOM 2497 O O . ARG A 1 304 ? -4.086 -10.828 -4.359 1.00 89.69 304 ARG A O 1
ATOM 2504 N N . ARG A 1 305 ? -3.031 -9.144 -5.411 1.00 90.00 305 ARG A N 1
ATOM 2505 C CA . ARG A 1 305 ? -2.670 -8.430 -4.177 1.00 90.00 305 ARG A CA 1
ATOM 2506 C C . ARG A 1 305 ? -3.881 -7.824 -3.486 1.00 90.00 305 ARG A C 1
ATOM 2508 O O . ARG A 1 305 ? -3.970 -7.945 -2.274 1.00 90.00 305 ARG A O 1
ATOM 2515 N N . MET A 1 306 ? -4.809 -7.233 -4.237 1.00 89.56 306 MET A N 1
ATOM 2516 C CA . MET A 1 306 ? -6.045 -6.681 -3.683 1.00 89.56 306 MET A CA 1
ATOM 2517 C C . MET A 1 306 ? -6.811 -7.735 -2.897 1.00 89.56 306 MET A C 1
ATOM 2519 O O . MET A 1 306 ? -7.095 -7.528 -1.725 1.00 89.56 306 MET A O 1
ATOM 2523 N N . ALA A 1 307 ? -7.072 -8.882 -3.533 1.00 90.75 307 ALA A N 1
ATOM 2524 C CA . ALA A 1 307 ? -7.811 -9.974 -2.917 1.00 90.75 307 ALA A CA 1
ATOM 2525 C C . ALA A 1 307 ? -7.133 -10.440 -1.621 1.00 90.75 307 ALA A C 1
ATOM 2527 O O . ALA A 1 307 ? -7.787 -10.501 -0.585 1.00 90.75 307 ALA A O 1
ATOM 2528 N N . ARG A 1 308 ? -5.809 -10.655 -1.661 1.00 91.44 308 ARG A N 1
ATOM 2529 C CA . ARG A 1 308 ? -5.023 -11.069 -0.488 1.00 91.44 308 ARG A CA 1
ATOM 2530 C C . ARG A 1 308 ? -5.022 -10.036 0.638 1.00 91.44 308 ARG A C 1
ATOM 2532 O O . ARG A 1 308 ? -5.161 -10.384 1.798 1.00 91.44 308 ARG A O 1
ATOM 2539 N N . TYR A 1 309 ? -4.879 -8.755 0.327 1.00 92.56 309 TYR A N 1
ATOM 2540 C CA . TYR A 1 309 ? -4.836 -7.733 1.372 1.00 92.56 309 TYR A CA 1
ATOM 2541 C C . TYR A 1 309 ? -6.214 -7.412 1.945 1.00 92.56 309 TYR A C 1
ATOM 2543 O O . TYR A 1 309 ? -6.341 -7.100 3.126 1.00 92.56 309 TYR A O 1
ATOM 2551 N N . THR A 1 310 ? -7.271 -7.541 1.143 1.00 91.31 310 THR A N 1
ATOM 2552 C CA . THR A 1 310 ? -8.640 -7.496 1.659 1.00 91.31 310 THR A CA 1
ATOM 2553 C C . THR A 1 310 ? -8.933 -8.702 2.556 1.00 91.31 310 THR A C 1
ATOM 2555 O O . THR A 1 310 ? -9.523 -8.510 3.618 1.00 91.31 310 THR A O 1
ATOM 2558 N N . SER A 1 311 ? -8.481 -9.913 2.201 1.00 92.50 311 SER A N 1
ATOM 2559 C CA . SER A 1 311 ? -8.612 -11.083 3.082 1.00 92.50 311 SER A CA 1
ATOM 2560 C C . SER A 1 311 ? -7.811 -10.922 4.375 1.00 92.50 311 SER A C 1
ATOM 2562 O O . SER A 1 311 ? -8.346 -11.197 5.444 1.00 92.50 311 SER A O 1
ATOM 2564 N N . ASP A 1 312 ? -6.590 -10.381 4.314 1.00 91.31 312 ASP A N 1
ATOM 2565 C CA . ASP A 1 312 ? -5.795 -10.065 5.510 1.00 91.31 312 ASP A CA 1
ATOM 2566 C C . ASP A 1 312 ? -6.548 -9.097 6.442 1.00 91.31 312 ASP A C 1
ATOM 2568 O O . ASP A 1 312 ? -6.600 -9.301 7.654 1.00 91.31 312 ASP A O 1
ATOM 2572 N N . GLY A 1 313 ? -7.190 -8.065 5.885 1.00 91.50 313 GLY A N 1
ATOM 2573 C CA . GLY A 1 313 ? -8.021 -7.138 6.655 1.00 91.50 313 GLY A CA 1
ATOM 2574 C C . GLY A 1 313 ? -9.242 -7.788 7.304 1.00 91.50 313 GLY A C 1
ATOM 2575 O O . GLY A 1 313 ? -9.566 -7.485 8.452 1.00 91.50 313 GLY A O 1
ATOM 2576 N N . LEU A 1 314 ? -9.901 -8.709 6.594 1.00 92.94 314 LEU A N 1
ATOM 2577 C CA . LEU A 1 314 ? -11.009 -9.497 7.140 1.00 92.94 314 LEU A CA 1
ATOM 2578 C C . LEU A 1 314 ? -10.545 -10.405 8.282 1.00 92.94 314 LEU A C 1
ATOM 2580 O O . LEU A 1 314 ? -11.240 -10.500 9.293 1.00 92.94 314 LEU A O 1
ATOM 2584 N N . LEU A 1 315 ? -9.364 -11.017 8.162 1.00 91.94 315 LEU A N 1
ATOM 2585 C CA . LEU A 1 315 ? -8.769 -11.821 9.229 1.00 91.94 315 LEU A CA 1
ATOM 2586 C C . LEU A 1 315 ? -8.469 -10.976 10.469 1.00 91.94 315 LEU A C 1
ATOM 2588 O O . LEU A 1 315 ? -8.810 -11.383 11.580 1.00 91.94 315 LEU A O 1
ATOM 2592 N N . ILE A 1 316 ? -7.901 -9.777 10.292 1.00 89.44 316 ILE A N 1
ATOM 2593 C CA . ILE A 1 316 ? -7.673 -8.836 11.399 1.00 89.44 316 ILE A CA 1
ATOM 2594 C C . ILE A 1 316 ? -9.004 -8.494 12.082 1.00 89.44 316 ILE A C 1
ATOM 2596 O O . ILE A 1 316 ? -9.104 -8.579 13.307 1.00 89.44 316 ILE A O 1
ATOM 2600 N N . PHE A 1 317 ? -10.0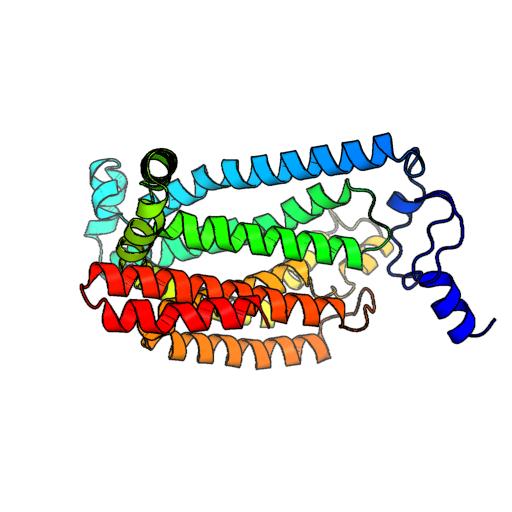52 -8.176 11.320 1.00 91.00 317 PHE A N 1
ATOM 2601 C CA . PHE A 1 317 ? -11.384 -7.898 11.865 1.00 91.00 317 PHE A CA 1
ATOM 2602 C C . PHE A 1 317 ? -11.974 -9.087 12.642 1.00 91.00 317 PHE A C 1
ATOM 2604 O O . PHE A 1 317 ? -12.480 -8.920 13.749 1.00 91.00 317 PHE A O 1
ATOM 2611 N N . GLN A 1 318 ? -11.885 -10.303 12.108 1.00 91.50 318 GLN A N 1
ATOM 2612 C CA . GLN A 1 318 ? -12.433 -11.490 12.769 1.00 91.50 318 GLN A CA 1
ATOM 2613 C C . GLN A 1 318 ? -11.695 -11.807 14.073 1.00 91.50 318 GLN A C 1
ATOM 2615 O O . GLN A 1 318 ? -12.338 -12.016 15.101 1.00 91.50 318 GLN A O 1
ATOM 2620 N N . LEU A 1 319 ? -10.357 -11.790 14.057 1.00 87.69 319 LEU A N 1
ATOM 2621 C CA . LEU A 1 319 ? -9.534 -12.027 15.247 1.00 87.69 319 LEU A CA 1
ATOM 2622 C C . LEU A 1 319 ? -9.803 -10.985 16.335 1.00 87.69 319 LEU A C 1
ATOM 2624 O O . LEU A 1 319 ? -9.938 -11.318 17.514 1.00 87.69 319 LEU A O 1
ATOM 2628 N N . THR A 1 320 ? -9.924 -9.721 15.938 1.00 85.81 320 THR A N 1
ATOM 2629 C CA . THR A 1 320 ? -10.200 -8.627 16.872 1.00 85.81 320 THR A CA 1
ATOM 2630 C C . THR A 1 320 ? -11.609 -8.696 17.450 1.00 85.81 320 THR A C 1
ATOM 2632 O O . THR A 1 320 ? -11.776 -8.502 18.655 1.00 85.81 320 THR A O 1
ATOM 2635 N N . MET A 1 321 ? -12.617 -9.052 16.648 1.00 89.19 321 MET A N 1
ATOM 2636 C CA . MET A 1 321 ? -13.985 -9.234 17.138 1.00 89.19 321 MET A CA 1
ATOM 2637 C C . MET A 1 321 ? -14.135 -10.435 18.066 1.00 89.19 321 MET A C 1
ATOM 2639 O O . MET A 1 321 ? -14.847 -10.324 19.065 1.00 89.19 321 MET A O 1
ATOM 2643 N N . VAL A 1 322 ? -13.444 -11.549 17.802 1.00 89.38 322 VAL A N 1
ATOM 2644 C CA . VAL A 1 322 ? -13.380 -12.678 18.748 1.00 89.38 322 VAL A CA 1
ATOM 2645 C C . VAL A 1 322 ? -12.834 -12.199 20.092 1.00 89.38 322 VAL A C 1
ATOM 2647 O O . VAL A 1 322 ? -13.445 -12.464 21.127 1.00 89.38 322 VAL A O 1
ATOM 2650 N N . GLY A 1 323 ? -11.738 -11.434 20.080 1.00 85.75 323 GLY A N 1
ATOM 2651 C CA . GLY A 1 323 ? -11.162 -10.859 21.294 1.00 85.75 323 GLY A CA 1
ATOM 2652 C C . GLY A 1 323 ? -12.113 -9.937 22.049 1.00 85.75 323 GLY A C 1
ATOM 2653 O O . GLY A 1 323 ? -12.278 -10.068 23.260 1.00 85.75 323 GLY A O 1
ATOM 2654 N N . LEU A 1 324 ? -12.790 -9.039 21.334 1.00 87.25 324 LEU A N 1
ATOM 2655 C CA . LEU A 1 324 ? -13.718 -8.075 21.923 1.00 87.25 324 LEU A CA 1
ATOM 2656 C C . LEU A 1 324 ? -14.945 -8.761 22.537 1.00 87.25 324 LEU A C 1
ATOM 2658 O O . LEU A 1 324 ? -15.343 -8.429 23.654 1.00 87.25 324 LEU A O 1
ATOM 2662 N N . LEU A 1 325 ? -15.533 -9.742 21.849 1.00 88.94 325 LEU A N 1
ATOM 2663 C CA . LEU A 1 325 ? -16.686 -10.492 22.357 1.00 88.94 325 LEU A CA 1
ATOM 2664 C C . LEU A 1 325 ? -16.322 -11.389 23.542 1.00 88.94 325 LEU A C 1
ATOM 2666 O O . LEU A 1 325 ? -17.108 -11.487 24.487 1.00 88.94 325 LEU A O 1
ATOM 2670 N N . TYR A 1 326 ? -15.126 -11.984 23.519 1.00 87.38 326 TYR A N 1
ATOM 2671 C CA . TYR A 1 326 ? -14.589 -12.741 24.646 1.00 87.38 326 TYR A CA 1
ATOM 2672 C C . TYR A 1 326 ? -14.468 -11.859 25.896 1.00 87.38 326 TYR A C 1
ATOM 2674 O O . TYR A 1 326 ? -14.967 -12.230 26.956 1.00 87.38 326 TYR A O 1
ATOM 2682 N N . LEU A 1 327 ? -13.899 -10.655 25.762 1.00 85.44 327 LEU A N 1
ATOM 2683 C CA . LEU A 1 327 ? -13.791 -9.699 26.871 1.00 85.44 327 LEU A CA 1
ATOM 2684 C C . LEU A 1 327 ? -15.146 -9.223 27.403 1.00 85.44 327 LEU A C 1
ATOM 2686 O O . LEU A 1 327 ? -15.285 -8.978 28.598 1.00 85.44 327 LEU A O 1
ATOM 2690 N N . LYS A 1 328 ? -16.159 -9.111 26.538 1.00 85.69 328 LYS A N 1
ATOM 2691 C CA . LYS A 1 328 ? -17.533 -8.770 26.943 1.00 85.69 328 LYS A CA 1
ATOM 2692 C C . LYS A 1 328 ? -18.299 -9.938 27.580 1.00 85.69 328 LYS A C 1
ATOM 2694 O O . LYS A 1 328 ? -19.452 -9.754 27.960 1.00 85.69 328 LYS A O 1
ATOM 2699 N N . GLY A 1 329 ? -17.700 -11.127 27.686 1.00 84.81 329 GLY A N 1
ATOM 2700 C CA . GLY A 1 329 ? -18.315 -12.308 28.299 1.00 84.81 329 GLY A CA 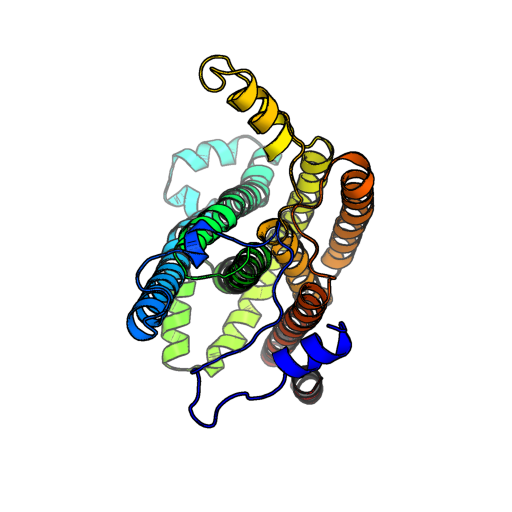1
ATOM 2701 C C . GLY A 1 329 ? -19.332 -13.040 27.414 1.00 84.81 329 GLY A C 1
ATOM 2702 O O . GLY A 1 329 ? -20.008 -13.951 27.890 1.00 84.81 329 GLY A O 1
ATOM 2703 N N . VAL A 1 330 ? -19.448 -12.694 26.125 1.00 90.31 330 VAL A N 1
ATOM 2704 C CA . VAL A 1 330 ? -20.408 -13.320 25.194 1.00 90.31 330 VAL A CA 1
ATOM 2705 C C . VAL A 1 330 ? -19.719 -14.433 24.398 1.00 90.31 330 VAL A C 1
ATOM 2707 O O . VAL A 1 330 ? -19.399 -14.294 23.215 1.00 90.31 330 VAL A O 1
ATOM 2710 N N . LEU A 1 331 ? -19.481 -15.566 25.063 1.00 86.38 331 LEU A N 1
ATOM 2711 C CA . LEU A 1 331 ? -18.734 -16.701 24.499 1.00 86.38 331 LEU A CA 1
ATOM 2712 C C . LEU A 1 331 ? -19.434 -17.367 23.303 1.00 86.38 331 LEU A C 1
ATOM 2714 O O . LEU A 1 331 ? -18.770 -17.825 22.371 1.00 86.38 331 LEU A O 1
ATOM 2718 N N . SER A 1 332 ? -20.769 -17.395 23.290 1.00 89.38 332 SER A N 1
ATOM 2719 C CA . SER A 1 332 ? -21.550 -17.959 22.180 1.00 89.38 332 SER A CA 1
ATOM 2720 C C . SER A 1 332 ? -21.316 -17.202 20.870 1.00 89.38 332 SER A C 1
ATOM 2722 O O . SER A 1 332 ? -21.111 -17.812 19.824 1.00 89.38 332 SER A O 1
ATOM 2724 N N . ALA A 1 333 ? -21.269 -15.870 20.926 1.00 87.94 333 ALA A N 1
ATOM 2725 C CA . ALA A 1 333 ? -20.995 -15.043 19.757 1.00 87.94 333 ALA A CA 1
ATOM 2726 C C . ALA A 1 333 ? -19.526 -15.149 19.313 1.00 87.94 333 ALA A C 1
ATOM 2728 O O . ALA A 1 333 ? -19.254 -15.208 18.117 1.00 87.94 333 ALA A O 1
ATOM 2729 N N . ALA A 1 334 ? -18.577 -15.224 20.255 1.00 86.56 334 ALA A N 1
ATOM 2730 C CA . ALA A 1 334 ? -17.156 -15.375 19.932 1.00 86.56 334 ALA A CA 1
ATOM 2731 C C . ALA A 1 334 ? -16.859 -16.710 19.221 1.00 86.56 334 ALA A C 1
ATOM 2733 O O . ALA A 1 334 ? -16.140 -16.743 18.223 1.00 86.56 334 ALA A O 1
ATOM 2734 N N . THR A 1 335 ? -17.453 -17.810 19.695 1.00 88.38 335 THR A N 1
ATOM 2735 C CA . THR A 1 335 ? -17.278 -19.143 19.089 1.00 88.38 335 THR A CA 1
ATOM 2736 C C . THR A 1 335 ? -17.914 -19.250 17.702 1.00 88.38 335 THR A C 1
ATOM 2738 O O . THR A 1 335 ? -17.350 -19.912 16.833 1.00 88.38 335 THR A O 1
ATOM 2741 N N . ALA A 1 336 ? -19.012 -18.532 17.445 1.00 91.38 336 ALA A N 1
ATOM 2742 C CA . ALA A 1 336 ? -19.654 -18.482 16.131 1.00 91.38 336 ALA A CA 1
ATOM 2743 C C . ALA A 1 336 ? -18.785 -17.838 15.029 1.00 91.38 336 ALA A C 1
ATOM 2745 O O . ALA A 1 336 ? -19.014 -18.093 13.848 1.00 91.38 336 ALA A O 1
ATOM 2746 N N . ILE A 1 337 ? -17.777 -17.030 15.387 1.00 91.00 337 ILE A N 1
ATOM 2747 C CA . ILE A 1 337 ? -16.869 -16.381 14.422 1.00 91.00 337 ILE A CA 1
ATOM 2748 C C . ILE A 1 337 ? -15.718 -17.312 14.001 1.00 91.00 337 ILE A C 1
ATOM 2750 O O . ILE A 1 337 ? -15.175 -17.153 12.909 1.00 91.00 337 ILE A O 1
ATOM 2754 N N . LEU A 1 338 ? -15.361 -18.321 14.806 1.00 89.00 338 LEU A N 1
ATOM 2755 C CA . LEU A 1 338 ? -14.234 -19.221 14.510 1.00 89.00 338 LEU A CA 1
ATOM 2756 C C . LEU A 1 338 ? -14.353 -19.957 13.157 1.00 89.00 338 LEU A C 1
ATOM 2758 O O . LEU A 1 338 ? -13.363 -19.974 12.423 1.00 89.00 338 LEU A O 1
ATOM 2762 N N . PRO A 1 339 ? -15.521 -20.503 12.752 1.00 91.81 339 PRO A N 1
ATOM 2763 C CA . PRO A 1 339 ? -15.682 -21.096 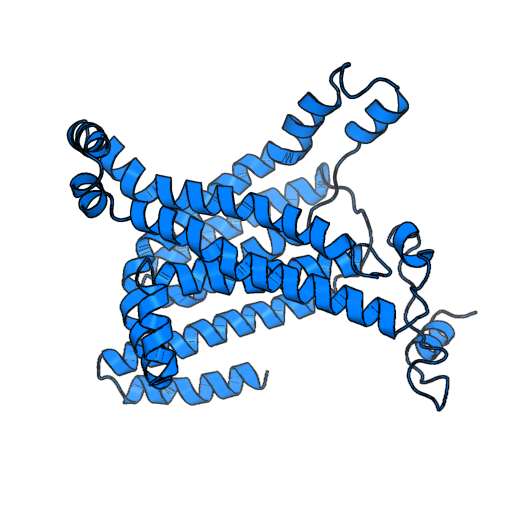11.420 1.00 91.81 339 PRO A CA 1
ATOM 2764 C C . PRO A 1 339 ? -15.433 -20.096 10.285 1.00 91.81 339 PRO A C 1
ATOM 2766 O O . PRO A 1 339 ? -14.940 -20.463 9.222 1.00 91.81 339 PRO A O 1
ATOM 2769 N N . LEU A 1 340 ? -15.743 -18.820 10.525 1.00 90.81 340 LEU A N 1
ATOM 2770 C CA . LEU A 1 340 ? -15.592 -17.738 9.558 1.00 90.81 340 LEU A CA 1
ATOM 2771 C C . LEU A 1 340 ? -14.111 -17.434 9.280 1.00 90.81 340 LEU A C 1
ATOM 2773 O O . LEU A 1 340 ? -13.773 -17.139 8.139 1.00 90.81 340 LEU A O 1
ATOM 2777 N N . ILE A 1 341 ? -13.239 -17.590 10.285 1.00 90.44 341 ILE A N 1
ATOM 2778 C CA . ILE A 1 341 ? -11.773 -17.492 10.141 1.00 90.44 341 ILE A CA 1
ATOM 2779 C C . ILE A 1 341 ? -11.231 -18.642 9.289 1.00 90.44 341 ILE A C 1
ATOM 2781 O O . ILE A 1 341 ? -10.383 -18.448 8.424 1.00 90.44 341 ILE A O 1
ATOM 2785 N N . VAL A 1 342 ? -11.723 -19.862 9.515 1.00 91.50 342 VAL A N 1
ATOM 2786 C CA . VAL A 1 342 ? -11.299 -21.020 8.713 1.00 91.50 342 VAL A CA 1
ATOM 2787 C C . VAL A 1 342 ? -11.710 -20.830 7.254 1.00 91.50 342 VAL A C 1
ATOM 2789 O O . VAL A 1 342 ? -10.913 -21.081 6.352 1.00 91.50 342 VAL A O 1
ATOM 2792 N N . PHE A 1 343 ? -12.925 -20.330 7.018 1.00 92.38 343 PHE A N 1
ATOM 2793 C CA . PHE A 1 343 ? -13.421 -20.056 5.673 1.00 92.38 343 PHE A CA 1
ATOM 2794 C C . PHE A 1 343 ? -12.601 -18.980 4.946 1.00 92.38 343 PHE A C 1
ATOM 2796 O O . PHE A 1 343 ? -12.276 -19.160 3.776 1.00 92.38 343 PHE A O 1
ATOM 2803 N N . THR A 1 344 ? -12.223 -17.891 5.623 1.00 91.44 344 THR A N 1
ATOM 2804 C CA . THR A 1 344 ? -11.416 -16.819 5.012 1.00 91.44 344 THR A CA 1
ATOM 2805 C C . THR A 1 344 ? -9.974 -17.212 4.728 1.00 91.44 344 THR A C 1
ATOM 2807 O O . THR A 1 344 ? -9.387 -16.647 3.817 1.00 91.44 344 THR A O 1
ATOM 2810 N N . ILE A 1 345 ? -9.397 -18.158 5.474 1.00 90.62 345 ILE A N 1
ATOM 2811 C CA . ILE A 1 345 ? -8.064 -18.710 5.172 1.00 90.62 345 ILE A CA 1
ATOM 2812 C C . ILE A 1 345 ? -8.131 -19.705 4.006 1.00 90.62 345 ILE A C 1
ATOM 2814 O O . ILE A 1 345 ? -7.163 -19.854 3.260 1.00 90.62 345 ILE A O 1
ATOM 2818 N N . TRP A 1 346 ? -9.245 -20.429 3.883 1.00 87.75 346 TRP A N 1
ATOM 2819 C CA . TRP A 1 346 ? -9.426 -21.445 2.848 1.00 87.75 346 TRP A CA 1
ATOM 2820 C C . TRP A 1 346 ? -9.680 -20.850 1.454 1.00 87.75 346 TRP A C 1
ATOM 2822 O O . TRP A 1 346 ? -9.252 -21.441 0.461 1.00 87.75 346 TRP A O 1
ATOM 2832 N N . MET A 1 347 ? -10.374 -19.710 1.392 1.00 78.62 347 MET A N 1
ATOM 2833 C CA . MET A 1 347 ? -10.676 -18.954 0.169 1.00 78.62 347 MET A CA 1
ATOM 2834 C C . MET A 1 347 ? -9.466 -18.157 -0.328 1.00 78.62 347 MET A C 1
ATOM 2836 O O . MET A 1 347 ? -9.230 -18.162 -1.561 1.00 78.62 347 MET A O 1
#

Secondary structure (DSSP, 8-state):
--HHHHHHHHHS---SSTTSS---PPPPTTTB-HHHHS-TTSS-HHHHHHHHHHHHHHHHHHHHHTHHHHHHHHHHHTHHHHTTT-HHHHHHHTT-HHHHHHHHHHHHHHHHHHHHHHHHHHHHHHHHTS--SBHHHHHHHHHHHHHHHHIIIIIIIHHHGGGHHHHHHHHHH-TTHHHHHHHHHHHHHHHHHHHHHHHHHHHHHHHHTTIIIIIIHHHHHTSTTT--SHHHHHHHHSPPPP-HHHHHHHHHHHHHHHHHHTTT-THHHHHHHHHHHHHHHHHHHHHHHTPPPS----SHHHHHHHHHHHHHHHHHHHHHHHHHHHHTT-HHHHHHHHHHHHHHHH-